Protein AF-V5IIH9-F1 (afdb_monomer)

Mean predicted aligned error: 8.21 Å

Solvent-accessible surface area (backbone atoms only — not comparable to full-atom values): 12273 Å² total; per-residue (Å²): 113,78,46,19,29,36,55,53,42,72,70,37,86,76,47,46,34,35,32,46,28,23,33,50,37,84,33,94,83,56,74,54,49,60,30,28,41,29,41,40,54,44,78,44,71,38,86,87,79,72,39,82,43,77,48,37,31,43,32,27,28,34,65,87,73,74,42,65,39,59,36,45,45,46,81,47,78,38,60,55,90,95,56,97,42,41,20,20,44,33,36,31,37,54,54,94,88,39,71,52,74,80,46,71,33,41,29,78,32,33,85,39,51,30,35,25,33,39,38,64,94,40,21,69,42,1,38,58,54,38,72,74,49,82,83,78,79,78,80,74,96,70,92,79,78,92,67,77,82,72,77,53,33,33,32,38,16,31,38,37,35,34,31,61,95,35,68,90,46,86,46,69,39,72,62,52,54,52,53,36,38,67,53,19,24,86,57,70,48,74,24,58,41,70,76,62,33,54,58,40,69,69,51,85,79,77,97,55,98,65,86,73,75,76,80,89,71,135

Nearest PDB structures (foldseek):
  3g7x-assembly1_A  TM=7.590E-01  e=5.604E-07  Rhipicephalus appendiculatus
  1qfv-assembly2_B  TM=7.513E-01  e=3.151E-06  Rhipicephalus appendiculatus
  4ymy-assembly1_A-2  TM=3.534E-01  e=2.017E+00  Arabidopsis thaliana
  3wjd-assembly1_A-2  TM=3.537E-01  e=2.979E+00  Arabidopsis thaliana
  3wjg-assembly1_A-2  TM=3.514E-01  e=3.149E+00  Arabidopsis thaliana

Secondary structure (DSSP, 8-state):
-GGG-HHHHHTSSSSEEEEEEESS--STTSS--EEEEEEEEEEEE-TTT--EEEEEEEEEEETTTTEEEEEEEEEEEE--TT-SS--EEEEEEEETTEEPPPEEEEEEEE-SSEEEEE-GGGHHHHHHHHTTS-------SS--S-------GGGS-EEEEEEGGGSSSS-S-HHHHHHHHHHH-S--EE---HHHHHHHHTS-----SS--------

Organism: Ixodes ricinus (NCBI:txid34613)

Structure (mmCIF, N/CA/C/O backbone):
data_AF-V5IIH9-F1
#
_entry.id   AF-V5IIH9-F1
#
loop_
_atom_site.group_PDB
_atom_site.id
_atom_site.type_symbol
_atom_site.label_atom_id
_atom_site.label_alt_id
_atom_site.label_comp_id
_atom_site.label_asym_id
_atom_site.label_entity_id
_atom_site.label_seq_id
_atom_site.pdbx_PDB_ins_code
_atom_site.Cartn_x
_atom_site.Cartn_y
_atom_site.Cartn_z
_atom_site.occupancy
_atom_site.B_iso_or_equiv
_atom_site.auth_seq_id
_atom_site.auth_comp_id
_atom_site.auth_asym_id
_atom_site.auth_atom_id
_atom_site.pdbx_PDB_model_num
ATOM 1 N N . GLU A 1 1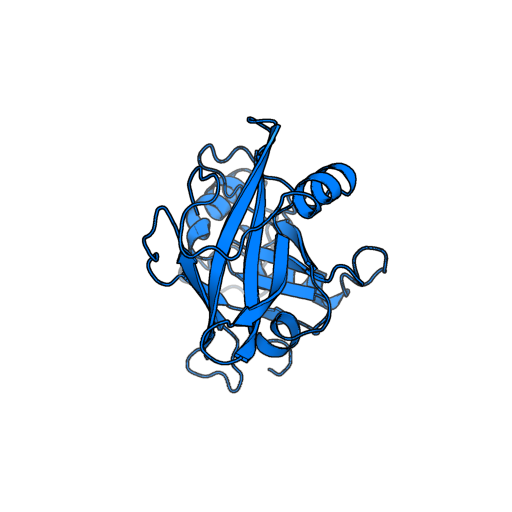 ? -17.812 0.864 -12.495 1.00 58.84 1 GLU A N 1
ATOM 2 C CA . GLU A 1 1 ? -17.196 1.830 -11.554 1.00 58.84 1 GLU A CA 1
ATOM 3 C C . GLU A 1 1 ? -17.141 1.345 -10.103 1.00 58.84 1 GLU A C 1
ATOM 5 O O . GLU A 1 1 ? -16.191 1.690 -9.418 1.00 58.84 1 GLU A O 1
ATOM 10 N N . SER A 1 2 ? -18.056 0.480 -9.635 1.00 75.06 2 SER A N 1
ATOM 11 C CA . SER A 1 2 ? -17.967 -0.155 -8.297 1.00 75.06 2 SER A CA 1
ATOM 12 C C . SER A 1 2 ? -16.613 -0.808 -8.000 1.00 75.06 2 SER A C 1
ATOM 14 O O . SER A 1 2 ? -16.165 -0.825 -6.859 1.00 75.06 2 SER A O 1
ATOM 16 N N . ASN A 1 3 ? -15.946 -1.317 -9.037 1.00 89.50 3 ASN A N 1
ATOM 17 C CA . ASN A 1 3 ? -14.654 -1.992 -8.932 1.00 89.50 3 ASN A CA 1
ATOM 18 C C . ASN A 1 3 ? -13.481 -1.017 -8.747 1.00 89.50 3 ASN A C 1
ATOM 20 O O . ASN A 1 3 ? -12.340 -1.413 -8.911 1.00 89.50 3 ASN A O 1
ATOM 24 N N . GLN A 1 4 ? -13.738 0.258 -8.456 1.00 90.81 4 GLN A N 1
ATOM 25 C CA . GLN A 1 4 ? -12.725 1.254 -8.095 1.00 90.81 4 GLN A CA 1
ATOM 26 C C . GLN A 1 4 ? -13.021 1.909 -6.745 1.00 90.81 4 GLN A C 1
ATOM 28 O O . GLN A 1 4 ? -12.324 2.837 -6.356 1.00 90.81 4 GLN A O 1
ATOM 33 N N . ASP A 1 5 ? -14.047 1.457 -6.020 1.00 94.00 5 ASP A N 1
ATOM 34 C CA . ASP A 1 5 ? -14.346 1.988 -4.695 1.00 94.00 5 ASP A CA 1
ATOM 35 C C . ASP A 1 5 ? -13.235 1.601 -3.706 1.00 94.00 5 ASP A C 1
ATOM 37 O O . ASP A 1 5 ? -13.184 0.476 -3.202 1.00 94.00 5 ASP A O 1
ATOM 41 N N . ALA A 1 6 ? -12.341 2.549 -3.412 1.00 93.75 6 ALA A N 1
ATOM 42 C CA . ALA A 1 6 ? -11.201 2.338 -2.527 1.00 93.75 6 ALA A CA 1
ATOM 43 C C . ALA A 1 6 ? -11.652 1.958 -1.109 1.00 93.75 6 ALA A C 1
ATOM 45 O O . ALA A 1 6 ? -10.956 1.218 -0.404 1.00 93.75 6 ALA A O 1
ATOM 46 N N . TRP A 1 7 ? -12.842 2.407 -0.691 1.00 93.19 7 TRP A N 1
ATOM 47 C CA . TRP A 1 7 ? -13.393 2.065 0.615 1.00 93.19 7 TRP A CA 1
ATOM 48 C C . TRP A 1 7 ? -13.672 0.567 0.739 1.00 93.19 7 TRP A C 1
ATOM 50 O O . TRP A 1 7 ? -13.438 -0.000 1.806 1.00 93.19 7 TRP A O 1
ATOM 60 N N . LYS A 1 8 ? -14.076 -0.097 -0.352 1.00 93.69 8 LYS A N 1
ATOM 61 C CA . LYS A 1 8 ? -14.356 -1.540 -0.378 1.00 93.69 8 LYS A CA 1
ATOM 62 C C . LYS A 1 8 ? -13.157 -2.368 0.089 1.00 93.69 8 LYS A C 1
ATOM 64 O O . LYS A 1 8 ? -13.321 -3.297 0.874 1.00 93.69 8 LYS A O 1
ATOM 69 N N . PHE A 1 9 ? -11.951 -2.006 -0.348 1.00 94.62 9 PHE A N 1
ATOM 70 C CA . PHE A 1 9 ? -10.713 -2.655 0.084 1.00 94.62 9 PHE A CA 1
ATOM 71 C C . PHE A 1 9 ? -10.258 -2.157 1.454 1.00 94.62 9 PHE A C 1
ATOM 73 O O . PHE A 1 9 ? -9.949 -2.938 2.357 1.00 94.62 9 PHE A O 1
ATOM 80 N N . MET A 1 10 ? -10.223 -0.837 1.634 1.00 94.69 10 MET A N 1
ATOM 81 C CA . MET A 1 10 ? -9.609 -0.226 2.808 1.00 94.69 10 MET A CA 1
ATOM 82 C C . MET A 1 10 ? -10.407 -0.482 4.082 1.00 94.69 10 MET A C 1
ATOM 84 O O . MET A 1 10 ? -9.802 -0.720 5.126 1.00 94.69 10 MET A O 1
ATOM 88 N N . ALA A 1 11 ? -11.737 -0.537 4.014 1.00 92.50 11 ALA A N 1
ATOM 89 C CA . ALA A 1 11 ? -12.599 -0.861 5.148 1.00 92.50 11 ALA A CA 1
ATOM 90 C C . ALA A 1 11 ? -12.782 -2.369 5.374 1.00 92.50 11 ALA A C 1
ATOM 92 O O . ALA A 1 11 ? -13.306 -2.750 6.418 1.00 92.50 11 ALA A O 1
ATOM 93 N N . ALA A 1 12 ? -12.302 -3.225 4.462 1.00 92.12 12 ALA A N 1
ATOM 94 C CA . ALA A 1 12 ? -12.450 -4.671 4.586 1.00 92.12 12 ALA A CA 1
ATOM 95 C C . ALA A 1 12 ? -11.894 -5.198 5.931 1.00 92.12 12 ALA A C 1
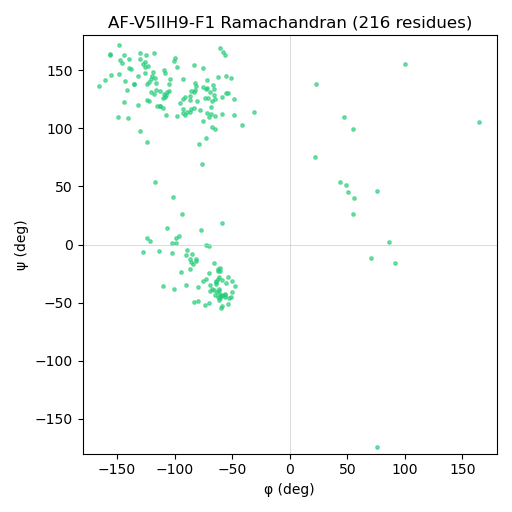ATOM 97 O O . ALA A 1 12 ? -10.870 -4.664 6.406 1.00 92.12 12 ALA A O 1
ATOM 98 N N . PRO A 1 13 ? -12.535 -6.233 6.523 1.00 90.31 13 PRO A N 1
ATOM 99 C CA . PRO A 1 13 ? -12.091 -6.866 7.765 1.00 90.31 13 PRO A CA 1
ATOM 100 C C . PRO A 1 13 ? -10.656 -7.385 7.683 1.00 90.31 13 PRO A C 1
ATOM 102 O O . PRO A 1 13 ? -10.129 -7.585 6.587 1.00 90.31 13 PRO A O 1
ATOM 105 N N . GLY A 1 14 ? -10.055 -7.655 8.838 1.00 89.69 14 GLY A N 1
ATOM 106 C CA . GLY A 1 14 ? -8.677 -8.129 8.928 1.00 89.69 14 GLY A CA 1
ATOM 107 C C . GLY A 1 14 ? -7.690 -7.022 9.280 1.00 89.69 14 GLY A C 1
ATOM 108 O O . GLY A 1 14 ? -7.938 -5.831 9.050 1.00 89.69 14 GLY A O 1
ATOM 109 N N . HIS A 1 15 ? -6.569 -7.436 9.862 1.00 91.25 15 HIS A N 1
ATOM 110 C CA . HIS A 1 15 ? -5.554 -6.527 10.390 1.00 91.25 15 HIS A CA 1
ATOM 111 C C . HIS A 1 15 ? -4.497 -6.165 9.358 1.00 91.25 15 HIS A C 1
ATOM 113 O O . HIS A 1 15 ? -4.055 -5.019 9.344 1.00 91.25 15 HIS A O 1
ATOM 119 N N . PHE A 1 16 ? -4.144 -7.099 8.474 1.00 95.00 16 PHE A N 1
ATOM 120 C CA . PHE A 1 16 ? -3.028 -6.929 7.555 1.00 95.00 16 PHE A CA 1
ATOM 121 C C . PHE A 1 16 ? -3.457 -6.922 6.088 1.00 95.00 16 PHE A C 1
ATOM 123 O O . PHE A 1 16 ? -4.372 -7.636 5.659 1.00 95.00 16 PHE A O 1
ATOM 130 N N . LYS A 1 17 ? -2.776 -6.085 5.307 1.00 96.31 17 LYS A N 1
ATOM 131 C CA . LYS A 1 17 ? -2.813 -6.075 3.842 1.00 96.31 17 LYS A CA 1
ATOM 132 C C . LYS A 1 17 ? -1.386 -5.952 3.336 1.00 96.31 17 LYS A C 1
ATOM 134 O O . LYS A 1 17 ? -0.638 -5.147 3.874 1.00 96.31 17 LYS A O 1
ATOM 139 N N . TYR A 1 18 ? -1.021 -6.696 2.307 1.00 97.12 18 TYR A N 1
ATOM 140 C CA . TYR A 1 18 ? 0.353 -6.802 1.826 1.00 97.12 18 TYR A CA 1
ATOM 141 C C . TYR A 1 18 ? 0.445 -6.328 0.390 1.00 97.12 18 TYR A C 1
ATOM 143 O O . TYR A 1 18 ? -0.455 -6.592 -0.410 1.00 97.12 18 TYR A O 1
ATOM 151 N N . VAL A 1 19 ? 1.565 -5.699 0.055 1.00 97.12 19 VAL A N 1
ATOM 152 C CA . VAL A 1 19 ? 1.993 -5.554 -1.332 1.00 97.12 19 VAL A CA 1
ATOM 153 C C . VAL A 1 19 ? 2.598 -6.882 -1.767 1.00 97.12 19 VAL A C 1
ATOM 155 O O . VAL A 1 19 ? 3.627 -7.307 -1.239 1.00 97.12 19 VAL A O 1
ATOM 158 N N . LEU A 1 20 ? 1.977 -7.540 -2.741 1.00 95.31 20 LEU A N 1
ATOM 159 C CA . LEU A 1 20 ? 2.533 -8.751 -3.339 1.00 95.31 20 LEU A CA 1
ATOM 160 C C . LEU A 1 20 ? 3.711 -8.412 -4.239 1.00 95.31 20 LEU A C 1
ATOM 162 O O . LEU A 1 20 ? 4.797 -8.974 -4.092 1.00 95.31 20 LEU A O 1
ATOM 166 N N . TYR A 1 21 ? 3.491 -7.476 -5.157 1.00 95.31 21 TYR A N 1
ATOM 167 C CA . TYR A 1 21 ? 4.490 -7.021 -6.107 1.00 95.31 21 TYR A CA 1
ATOM 168 C C . TYR A 1 21 ? 4.188 -5.611 -6.613 1.00 95.31 21 TYR A C 1
ATOM 170 O O . TYR A 1 21 ? 3.076 -5.092 -6.476 1.00 95.31 21 TYR A O 1
ATOM 178 N N . ARG A 1 22 ? 5.205 -5.001 -7.217 1.00 96.50 22 ARG A N 1
ATOM 179 C CA . ARG A 1 22 ? 5.154 -3.678 -7.850 1.00 96.50 22 ARG A CA 1
ATOM 180 C C . ARG A 1 22 ? 6.117 -3.618 -9.039 1.00 96.50 22 ARG A C 1
ATOM 182 O O . ARG A 1 22 ? 6.924 -4.525 -9.200 1.00 96.50 22 ARG A O 1
ATOM 189 N N . ASN A 1 23 ? 6.087 -2.556 -9.837 1.00 95.56 23 ASN A N 1
ATOM 190 C CA . ASN A 1 23 ? 6.937 -2.418 -11.033 1.00 95.56 23 ASN A CA 1
ATOM 191 C C . ASN A 1 23 ? 8.087 -1.406 -10.860 1.00 95.56 23 ASN A C 1
ATOM 193 O O . ASN A 1 23 ? 8.729 -1.001 -11.827 1.00 95.56 23 ASN A O 1
ATOM 197 N N . PHE A 1 24 ? 8.369 -0.993 -9.623 1.00 95.12 24 PHE A N 1
ATOM 198 C CA . PHE A 1 24 ? 9.443 -0.062 -9.285 1.00 95.12 24 PHE A CA 1
ATOM 199 C C . PHE A 1 24 ? 10.180 -0.476 -8.002 1.00 95.12 24 PHE A C 1
ATOM 201 O O . PHE A 1 24 ? 9.667 -1.227 -7.171 1.00 95.12 24 PHE A O 1
ATOM 208 N N . HIS A 1 25 ? 11.396 0.022 -7.812 1.00 94.38 25 HIS A N 1
ATOM 209 C CA . HIS A 1 25 ? 12.059 0.012 -6.515 1.00 94.38 25 HIS A CA 1
ATOM 210 C C . HIS A 1 25 ? 11.746 1.336 -5.818 1.00 94.38 25 HIS A C 1
ATOM 212 O O . HIS A 1 25 ? 12.037 2.403 -6.342 1.00 94.38 25 HIS A O 1
ATOM 218 N N . GLY A 1 26 ? 11.049 1.248 -4.689 1.00 86.50 26 GLY A N 1
ATOM 219 C CA . GLY A 1 26 ? 10.603 2.378 -3.872 1.00 86.50 26 GLY A CA 1
ATOM 220 C C . GLY A 1 26 ? 11.498 2.574 -2.657 1.00 86.50 26 GLY A C 1
ATOM 221 O O . GLY A 1 26 ? 10.993 2.726 -1.552 1.00 86.50 26 GLY A O 1
ATOM 222 N N . ASP A 1 27 ? 12.803 2.420 -2.855 1.00 87.50 27 ASP A N 1
ATOM 223 C CA . ASP A 1 27 ? 13.852 2.635 -1.862 1.00 87.50 27 ASP A CA 1
ATOM 224 C C . ASP A 1 27 ? 14.846 3.678 -2.393 1.00 87.50 27 ASP A C 1
ATOM 226 O O . ASP A 1 27 ? 14.982 3.806 -3.614 1.00 87.50 27 ASP A O 1
ATOM 230 N N . PRO A 1 28 ? 15.554 4.418 -1.517 1.00 82.88 28 PRO A N 1
ATOM 231 C CA . PRO A 1 28 ? 16.414 5.526 -1.940 1.00 82.88 28 PRO A CA 1
ATOM 232 C C . PRO A 1 28 ? 17.536 5.139 -2.913 1.00 82.88 28 PRO A C 1
ATOM 234 O O . PRO A 1 28 ? 17.932 5.963 -3.738 1.00 82.88 28 PRO A O 1
ATOM 237 N N . SER A 1 29 ? 18.054 3.904 -2.842 1.00 84.75 29 SER A N 1
ATOM 238 C CA . SER A 1 29 ? 19.070 3.418 -3.787 1.00 84.75 29 SER A CA 1
ATOM 239 C C . SER A 1 29 ? 18.473 2.928 -5.109 1.00 84.75 29 SER A C 1
ATOM 241 O O . SER A 1 29 ? 19.199 2.793 -6.095 1.00 84.75 29 SER A O 1
ATOM 243 N N . ASN A 1 30 ? 17.150 2.744 -5.180 1.00 86.06 30 ASN A N 1
ATOM 244 C CA . ASN A 1 30 ? 16.437 2.174 -6.320 1.00 86.06 30 ASN A CA 1
ATOM 245 C C . ASN A 1 30 ? 16.981 0.780 -6.697 1.00 86.06 30 ASN A C 1
ATOM 247 O O . ASN A 1 30 ? 17.116 0.454 -7.879 1.00 86.06 30 ASN A O 1
ATOM 251 N N . GLU A 1 31 ? 17.303 -0.026 -5.685 1.00 89.38 31 GLU A N 1
ATOM 252 C CA . GLU A 1 31 ? 17.891 -1.370 -5.809 1.00 89.38 31 GLU A CA 1
ATOM 253 C C . GLU A 1 31 ? 16.940 -2.473 -5.334 1.00 89.38 31 GLU A C 1
ATOM 255 O O . GLU A 1 31 ? 17.229 -3.663 -5.460 1.00 89.38 31 GLU A O 1
ATOM 260 N N . GLY A 1 32 ? 15.786 -2.102 -4.784 1.00 90.94 32 GLY A N 1
ATOM 261 C CA . GLY A 1 32 ? 14.819 -3.059 -4.287 1.00 90.94 32 GLY A CA 1
ATOM 262 C C . GLY A 1 32 ? 15.273 -3.648 -2.965 1.00 90.94 32 GLY A C 1
ATOM 263 O O . GLY A 1 32 ? 15.189 -4.862 -2.802 1.00 90.94 32 GLY A O 1
ATOM 264 N N . VAL A 1 33 ? 15.740 -2.829 -2.024 1.00 94.12 33 VAL A N 1
ATOM 265 C CA . VAL A 1 33 ? 16.126 -3.296 -0.678 1.00 94.12 33 VAL A CA 1
ATOM 266 C C . VAL A 1 33 ? 14.938 -3.397 0.281 1.00 94.12 33 VAL A C 1
ATOM 268 O O . VAL A 1 33 ? 15.003 -4.105 1.286 1.00 94.12 33 VAL A O 1
ATOM 271 N N . TYR A 1 34 ? 13.813 -2.757 -0.041 1.00 94.88 34 TYR A N 1
ATOM 272 C CA . TYR A 1 34 ? 12.597 -2.887 0.759 1.00 94.88 34 TYR A CA 1
ATOM 273 C C . TYR A 1 34 ? 11.810 -4.147 0.397 1.00 94.88 34 TYR A C 1
ATOM 275 O O . TYR A 1 34 ? 11.578 -4.467 -0.777 1.00 94.88 34 TYR A O 1
ATOM 283 N N . ARG A 1 35 ? 11.395 -4.873 1.433 1.00 95.44 35 ARG A N 1
ATOM 284 C CA . ARG A 1 35 ? 10.599 -6.100 1.367 1.00 95.44 35 ARG A CA 1
ATOM 285 C C . ARG A 1 35 ? 9.407 -5.998 2.302 1.00 95.44 35 ARG A C 1
ATOM 287 O O . ARG A 1 35 ? 9.388 -5.193 3.226 1.00 95.44 35 ARG A O 1
ATOM 294 N N . CYS A 1 36 ? 8.414 -6.831 2.034 1.00 96.06 36 CYS A N 1
ATOM 295 C CA . CYS A 1 36 ? 7.185 -6.940 2.795 1.00 96.06 36 CYS A CA 1
ATOM 296 C C . CYS A 1 36 ? 6.554 -5.595 3.190 1.00 96.06 36 CYS A C 1
ATOM 298 O O . CYS A 1 36 ? 6.279 -5.328 4.360 1.00 96.06 36 CYS A O 1
ATOM 300 N N . THR A 1 37 ? 6.329 -4.728 2.202 1.00 96.25 37 THR A N 1
ATOM 301 C CA . THR A 1 37 ? 5.504 -3.544 2.430 1.00 96.25 37 THR A CA 1
ATOM 302 C C . THR A 1 37 ? 4.081 -3.993 2.749 1.00 96.25 37 THR A C 1
ATOM 304 O O . THR A 1 37 ? 3.472 -4.749 1.990 1.00 96.25 37 THR A O 1
ATOM 307 N N . MET A 1 38 ? 3.556 -3.545 3.883 1.00 96.50 38 MET A N 1
ATOM 308 C CA . MET A 1 38 ? 2.230 -3.914 4.363 1.00 96.50 38 MET A CA 1
ATOM 309 C C . MET A 1 3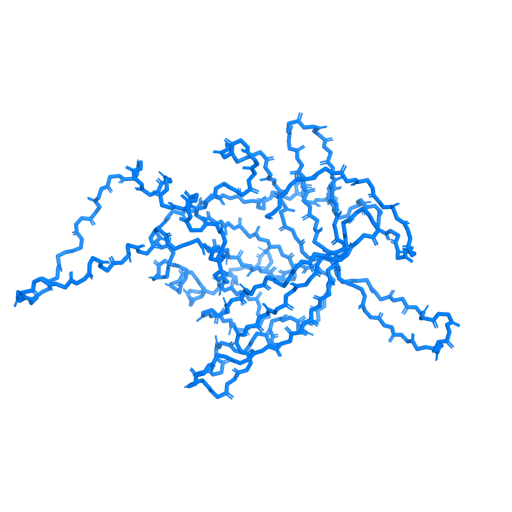8 ? 1.539 -2.752 5.065 1.00 96.50 38 MET A C 1
ATOM 311 O O . MET A 1 38 ? 2.171 -1.799 5.516 1.00 96.50 38 MET A O 1
ATOM 315 N N . LEU A 1 39 ? 0.229 -2.882 5.209 1.00 95.94 39 LEU A N 1
ATOM 316 C CA . LEU A 1 39 ? -0.610 -2.079 6.074 1.00 95.94 39 LEU A CA 1
ATOM 317 C C . LEU A 1 39 ? -1.054 -2.926 7.267 1.00 95.94 39 LEU A C 1
ATOM 319 O O . LEU A 1 39 ? -1.655 -3.978 7.063 1.00 95.94 39 LEU A O 1
ATOM 323 N N . GLN A 1 40 ? -0.865 -2.418 8.481 1.00 95.75 40 GLN A N 1
ATOM 324 C CA . GLN A 1 40 ? -1.450 -2.941 9.713 1.00 95.75 40 GLN A CA 1
ATOM 325 C C . GLN A 1 40 ? -2.524 -1.983 10.247 1.00 95.75 40 GLN A C 1
ATOM 327 O O . GLN A 1 40 ? -2.276 -0.788 10.427 1.00 95.75 40 GLN A O 1
ATOM 332 N N . LYS A 1 41 ? -3.714 -2.512 10.544 1.00 94.00 41 LYS A N 1
ATOM 333 C CA . LYS A 1 41 ? -4.772 -1.829 11.301 1.00 94.00 41 LYS A CA 1
ATOM 334 C C . LYS A 1 41 ? -4.689 -2.206 12.775 1.00 94.00 41 LYS A C 1
ATOM 336 O O . LYS A 1 41 ? -4.843 -3.378 13.129 1.00 94.00 41 LYS A O 1
ATOM 341 N N . VAL A 1 42 ? -4.532 -1.202 13.627 1.00 91.75 42 VAL A N 1
ATOM 342 C CA . VAL A 1 42 ? -4.487 -1.350 15.083 1.00 91.75 42 VAL A CA 1
ATOM 343 C C . VAL A 1 42 ? -5.721 -0.693 15.682 1.00 91.75 42 VAL A C 1
ATOM 345 O O . VAL A 1 42 ? -5.934 0.506 15.514 1.00 91.75 42 VAL A O 1
ATOM 348 N N . LEU A 1 43 ? -6.538 -1.487 16.369 1.00 90.50 43 LEU A N 1
ATOM 349 C CA . LEU A 1 43 ? -7.655 -0.986 17.162 1.00 90.50 43 LEU A CA 1
ATOM 350 C C . LEU A 1 43 ? -7.130 -0.544 18.525 1.00 90.50 43 LEU A C 1
ATOM 352 O O . LEU A 1 43 ? -6.415 -1.299 19.180 1.00 90.50 43 LEU A O 1
ATOM 356 N N . TYR A 1 44 ? -7.498 0.654 18.961 1.00 88.81 44 TYR A N 1
ATOM 357 C CA . TYR A 1 44 ? -7.147 1.158 20.285 1.00 88.81 44 TYR A CA 1
ATOM 358 C C . TYR A 1 44 ? -8.323 1.911 20.900 1.00 88.81 44 TYR A C 1
ATOM 360 O O . TYR A 1 44 ? -9.150 2.480 20.190 1.00 88.81 44 TYR A O 1
ATOM 368 N N . GLU A 1 45 ? -8.399 1.918 22.227 1.00 91.12 45 GLU A N 1
ATOM 369 C CA . GLU A 1 45 ? -9.328 2.788 22.940 1.00 91.12 45 GLU A CA 1
ATOM 370 C C . GLU A 1 45 ? -8.694 4.173 23.079 1.00 91.12 45 GLU A C 1
ATOM 372 O O . GLU A 1 45 ? -7.646 4.346 23.711 1.00 91.12 45 GLU A O 1
ATOM 377 N N . ASN A 1 46 ? -9.325 5.181 22.486 1.00 87.25 46 ASN A N 1
ATOM 378 C CA . ASN A 1 46 ? -8.915 6.557 22.680 1.00 87.25 46 ASN A CA 1
ATOM 379 C C . ASN A 1 46 ? -9.216 6.964 24.130 1.00 87.25 46 ASN A C 1
ATOM 381 O O . ASN A 1 46 ? -10.364 6.968 24.576 1.00 87.25 46 ASN A O 1
ATOM 385 N N . LYS A 1 47 ? -8.164 7.313 24.878 1.00 87.06 47 LYS A N 1
ATOM 386 C CA . LYS A 1 47 ? -8.263 7.605 26.314 1.00 87.06 47 LYS A CA 1
ATOM 387 C C . LYS A 1 47 ? -9.153 8.806 26.628 1.00 87.06 47 LYS A C 1
ATOM 389 O O . LYS A 1 47 ? -9.739 8.817 27.713 1.00 87.06 47 LYS A O 1
ATOM 394 N N . GLU A 1 48 ? -9.237 9.773 25.717 1.00 88.50 48 GLU A N 1
ATOM 395 C CA . GLU A 1 48 ? -10.010 11.007 25.865 1.00 88.50 48 GLU A CA 1
ATOM 396 C C . GLU A 1 48 ? -11.475 10.785 25.494 1.00 88.50 48 GLU A C 1
ATOM 398 O O . GLU A 1 48 ? -12.371 11.128 26.261 1.00 88.50 48 GLU A O 1
ATOM 403 N N . THR A 1 49 ? -11.728 10.171 24.336 1.00 91.00 49 THR A N 1
ATOM 404 C CA . THR A 1 49 ? -13.093 9.988 23.824 1.00 91.00 49 THR A CA 1
ATOM 405 C C . THR A 1 49 ? -13.777 8.737 24.374 1.00 91.00 49 THR A C 1
ATOM 407 O O . THR A 1 49 ? -14.997 8.623 24.247 1.00 91.00 49 THR A O 1
ATOM 410 N N . LYS A 1 50 ? -13.016 7.807 24.976 1.00 89.88 50 LYS A N 1
ATOM 411 C CA . LYS A 1 50 ? -13.458 6.464 25.409 1.00 89.88 50 LYS A CA 1
ATOM 412 C C . LYS A 1 50 ? -14.083 5.642 24.281 1.00 89.88 50 LYS A C 1
ATOM 414 O O . LYS A 1 50 ? -14.933 4.785 24.510 1.00 89.88 50 LYS A O 1
ATOM 419 N N . LYS A 1 51 ? -13.698 5.934 23.036 1.00 91.19 51 LYS A N 1
ATOM 420 C CA . LYS A 1 51 ? -14.174 5.234 21.840 1.00 91.19 51 LYS A CA 1
ATOM 421 C C . LYS A 1 51 ? -13.068 4.369 21.266 1.00 91.19 51 LYS A C 1
ATOM 423 O O . LYS A 1 51 ? -11.894 4.727 21.315 1.00 91.19 51 LYS A O 1
ATOM 428 N N . MET A 1 52 ? -13.470 3.250 20.677 1.00 90.88 52 MET A N 1
ATOM 429 C CA . MET A 1 52 ? -12.576 2.446 19.855 1.00 90.88 52 MET A CA 1
ATOM 430 C C . MET A 1 52 ? -12.291 3.181 18.547 1.00 90.88 52 MET A C 1
ATOM 432 O O . MET A 1 52 ? -13.212 3.561 17.822 1.00 90.88 52 MET A O 1
ATOM 436 N N . GLU A 1 53 ? -11.014 3.359 18.244 1.00 90.88 53 GLU A N 1
ATOM 437 C CA . GLU A 1 53 ? -10.507 4.001 17.037 1.00 90.88 53 GLU A CA 1
ATOM 438 C C . GLU A 1 53 ? -9.534 3.064 16.310 1.00 90.88 53 GLU A C 1
ATOM 440 O O . GLU A 1 53 ? -9.059 2.070 16.863 1.00 90.88 53 GLU A O 1
ATOM 445 N N . VAL A 1 54 ? -9.262 3.363 15.037 1.00 90.31 54 VAL A N 1
ATOM 446 C CA . VAL A 1 54 ? -8.344 2.586 14.193 1.00 90.31 54 VAL A CA 1
ATOM 447 C C . VAL A 1 54 ? -7.151 3.456 13.825 1.00 90.31 54 VAL A C 1
ATOM 449 O O . VAL A 1 54 ? -7.302 4.460 13.128 1.00 90.31 54 VAL A O 1
ATOM 452 N N . ALA A 1 55 ? -5.957 3.033 14.229 1.00 91.25 55 ALA A N 1
ATOM 453 C CA . ALA A 1 55 ? -4.700 3.540 13.701 1.00 91.25 55 ALA A CA 1
ATOM 454 C C . ALA A 1 55 ? -4.233 2.658 12.536 1.00 91.25 55 ALA A C 1
ATOM 456 O O . ALA A 1 55 ? -4.381 1.435 12.560 1.00 91.25 55 ALA A O 1
ATOM 457 N N . ASN A 1 56 ? -3.659 3.285 11.513 1.00 93.81 56 ASN A N 1
ATOM 458 C CA . ASN A 1 56 ? -3.110 2.599 10.353 1.00 93.81 56 ASN A CA 1
ATOM 459 C C . ASN A 1 56 ? -1.591 2.771 10.338 1.00 93.81 56 ASN A C 1
ATOM 461 O O . ASN A 1 56 ? -1.103 3.893 10.464 1.00 93.81 56 ASN A O 1
ATOM 465 N N . PHE A 1 57 ? -0.859 1.680 10.143 1.00 93.88 57 PHE A N 1
ATOM 466 C CA . PHE A 1 57 ? 0.598 1.681 10.058 1.00 93.88 57 PHE A CA 1
ATOM 467 C C . PHE A 1 57 ? 1.045 1.049 8.751 1.00 93.88 57 PHE A C 1
ATOM 469 O O . PHE A 1 57 ? 0.690 -0.092 8.469 1.00 93.88 57 PHE A O 1
ATOM 476 N N . THR A 1 58 ? 1.841 1.771 7.971 1.00 93.62 58 THR A N 1
ATOM 477 C CA . THR A 1 58 ? 2.572 1.168 6.855 1.00 93.62 58 THR A CA 1
ATOM 478 C C . THR A 1 58 ? 3.880 0.628 7.405 1.00 93.62 58 THR A C 1
ATOM 480 O O . THR A 1 58 ? 4.593 1.365 8.084 1.00 93.62 58 THR A O 1
ATOM 483 N N . LYS A 1 59 ? 4.191 -0.640 7.145 1.00 94.62 59 LYS A N 1
ATOM 484 C CA . LYS A 1 59 ? 5.394 -1.321 7.639 1.00 94.62 59 LYS A CA 1
ATOM 485 C C . LYS A 1 59 ? 6.168 -1.923 6.479 1.00 94.62 59 LYS A C 1
ATOM 487 O O . LYS A 1 59 ? 5.572 -2.234 5.450 1.00 94.62 59 LYS A O 1
ATOM 492 N N . TRP A 1 60 ? 7.474 -2.069 6.641 1.00 95.44 60 TRP A N 1
ATOM 493 C CA . TRP A 1 60 ? 8.344 -2.727 5.671 1.00 95.44 60 TRP A CA 1
ATOM 494 C C . TRP A 1 60 ? 9.604 -3.254 6.351 1.00 95.44 60 TRP A C 1
ATOM 496 O O . TRP A 1 60 ? 9.951 -2.844 7.457 1.00 95.44 60 TRP A O 1
ATOM 506 N N . PHE A 1 61 ? 10.297 -4.154 5.670 1.00 95.31 61 PHE A N 1
ATOM 507 C CA . PHE A 1 61 ? 11.615 -4.636 6.046 1.00 95.31 61 PHE A CA 1
ATOM 508 C C . PHE A 1 61 ? 12.670 -4.023 5.135 1.00 95.31 61 PHE A C 1
ATOM 510 O O . PHE A 1 61 ? 12.524 -4.060 3.912 1.00 95.31 61 PHE A O 1
ATOM 517 N N . ASP A 1 62 ? 13.746 -3.504 5.710 1.00 94.06 62 ASP A N 1
ATOM 518 C CA . ASP A 1 62 ? 14.944 -3.120 4.972 1.00 94.06 62 ASP A CA 1
ATOM 519 C C . ASP A 1 62 ? 15.975 -4.247 5.072 1.00 94.06 62 ASP A C 1
ATOM 521 O O . ASP A 1 62 ? 16.534 -4.499 6.143 1.00 94.06 62 ASP A O 1
ATOM 525 N N . VAL A 1 63 ? 16.236 -4.929 3.953 1.00 93.62 63 VAL A N 1
ATOM 526 C CA . VAL A 1 63 ? 17.199 -6.042 3.922 1.00 93.62 63 VAL A CA 1
ATOM 527 C C . VAL A 1 63 ? 18.641 -5.577 4.095 1.00 93.62 63 VAL A C 1
ATOM 529 O O . VAL A 1 63 ? 19.465 -6.355 4.565 1.00 93.62 63 VAL A O 1
ATOM 532 N N . SER A 1 64 ? 18.956 -4.324 3.753 1.00 93.06 64 SER A N 1
ATOM 533 C CA . SER A 1 64 ? 20.307 -3.775 3.909 1.00 93.06 64 SER A CA 1
ATOM 534 C C . SER A 1 64 ? 20.652 -3.518 5.377 1.00 93.06 64 SER A C 1
ATOM 536 O O . SER A 1 64 ? 21.809 -3.628 5.777 1.00 93.06 64 SER A O 1
ATOM 538 N N . LEU A 1 65 ? 19.634 -3.222 6.190 1.00 92.62 65 LEU A N 1
ATOM 539 C CA . LEU A 1 65 ? 19.759 -2.979 7.627 1.00 92.62 65 LEU A CA 1
ATOM 540 C C . LEU A 1 65 ? 19.321 -4.174 8.477 1.00 92.62 65 LEU A C 1
ATOM 542 O O . LEU A 1 65 ? 19.489 -4.141 9.695 1.00 92.62 65 LEU A O 1
ATOM 546 N N . ASN A 1 66 ? 18.744 -5.203 7.849 1.00 92.56 66 ASN A N 1
ATOM 547 C CA . ASN A 1 66 ? 18.133 -6.350 8.512 1.00 92.56 66 ASN A CA 1
ATOM 548 C C . ASN A 1 66 ? 17.140 -5.918 9.612 1.00 92.56 66 ASN A C 1
ATOM 550 O O . ASN A 1 66 ? 17.193 -6.404 10.743 1.00 92.56 66 ASN A O 1
ATOM 554 N N . LYS A 1 67 ? 16.281 -4.934 9.304 1.00 92.50 67 LYS A N 1
ATOM 555 C CA . LYS A 1 67 ? 15.408 -4.284 10.291 1.00 92.50 67 LYS A CA 1
ATOM 556 C C . LYS A 1 67 ? 14.031 -3.943 9.721 1.00 92.50 67 LYS A C 1
ATOM 558 O O . LYS A 1 67 ? 13.915 -3.460 8.596 1.00 92.50 67 LYS A O 1
ATOM 563 N N . SER A 1 68 ? 13.003 -4.138 10.546 1.00 93.06 68 SER A N 1
ATOM 564 C CA . SER A 1 68 ? 11.631 -3.699 10.282 1.00 93.06 68 SER A CA 1
ATOM 565 C C . SER A 1 68 ? 11.436 -2.226 10.652 1.00 93.06 68 SER A C 1
ATOM 567 O O . SER A 1 68 ? 11.895 -1.761 11.698 1.00 93.06 68 SER A O 1
ATOM 569 N N . PHE A 1 69 ? 10.704 -1.508 9.811 1.00 91.19 69 PHE A N 1
ATOM 570 C CA . PHE A 1 69 ? 10.329 -0.110 9.986 1.00 91.19 69 PHE A CA 1
ATOM 571 C C . PHE 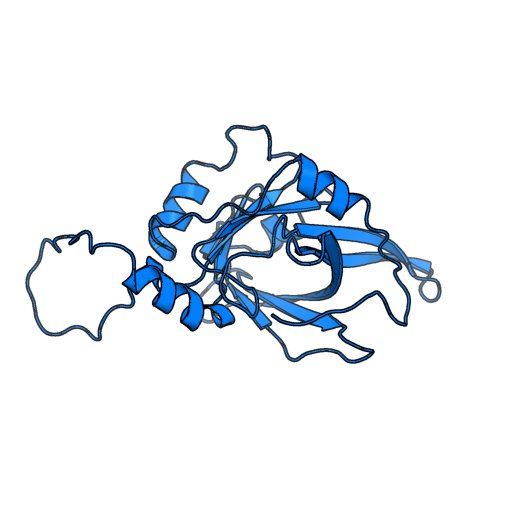A 1 69 ? 8.818 0.049 9.872 1.00 91.19 69 PHE A C 1
ATOM 573 O O . PHE A 1 69 ? 8.130 -0.777 9.267 1.00 91.19 69 PHE A O 1
ATOM 580 N N . TYR A 1 70 ? 8.300 1.127 10.453 1.00 92.00 70 TYR A N 1
ATOM 581 C CA . TYR A 1 70 ? 6.897 1.484 10.329 1.00 92.00 70 TYR A CA 1
ATOM 582 C C . TYR A 1 70 ? 6.686 2.993 10.341 1.00 92.00 70 TYR A C 1
ATOM 584 O O . TYR A 1 70 ? 7.500 3.767 10.847 1.00 92.00 70 TYR A O 1
ATOM 592 N N . ILE A 1 71 ? 5.542 3.405 9.804 1.00 90.81 71 ILE A N 1
ATOM 593 C CA . ILE A 1 71 ? 5.073 4.781 9.843 1.00 90.81 71 ILE A CA 1
ATOM 594 C C . ILE A 1 71 ? 3.561 4.819 10.054 1.00 90.81 71 ILE A C 1
ATOM 596 O O . ILE A 1 71 ? 2.804 4.101 9.394 1.00 90.81 71 ILE A O 1
ATOM 600 N N . GLN A 1 72 ? 3.107 5.660 10.984 1.00 92.81 72 GLN A N 1
ATOM 601 C CA . GLN A 1 72 ? 1.679 5.887 11.182 1.00 92.81 72 GLN A CA 1
ATOM 602 C C . GLN A 1 72 ? 1.127 6.725 10.025 1.00 92.81 72 GLN A C 1
ATOM 604 O O . GLN A 1 72 ? 1.698 7.755 9.657 1.00 92.81 72 GLN A O 1
ATOM 609 N N . SER A 1 73 ? -0.007 6.297 9.481 1.00 91.88 73 SER A N 1
ATOM 610 C CA . SER A 1 73 ? -0.645 6.905 8.321 1.00 91.88 73 SER A CA 1
ATOM 611 C C . SER A 1 73 ? -2.089 7.310 8.624 1.00 91.88 73 SER A C 1
ATOM 613 O O . SER A 1 73 ? -2.848 6.576 9.257 1.00 91.88 73 SER A O 1
ATOM 615 N N . TYR A 1 74 ? -2.480 8.485 8.142 1.00 92.19 74 TYR A N 1
ATOM 616 C CA . TYR A 1 74 ? -3.817 9.056 8.269 1.00 92.19 74 TYR A CA 1
ATOM 617 C C . TYR A 1 74 ? -4.485 9.061 6.908 1.00 92.19 74 TYR A C 1
ATOM 619 O O . TYR A 1 74 ? -3.926 9.600 5.955 1.00 92.19 74 TYR A O 1
ATOM 627 N N . TYR A 1 75 ? -5.678 8.483 6.824 1.00 92.62 75 TYR A N 1
ATOM 628 C CA . TYR A 1 75 ? -6.353 8.220 5.560 1.00 92.62 75 TYR A CA 1
ATOM 629 C C . TYR A 1 75 ? -7.650 9.002 5.431 1.00 92.62 75 TYR A C 1
ATOM 631 O O . TYR A 1 75 ? -8.452 9.061 6.362 1.00 92.62 75 TYR A O 1
ATOM 639 N N . LYS A 1 76 ? -7.895 9.523 4.232 1.00 93.56 76 LYS A N 1
ATOM 640 C CA . LYS A 1 76 ? -9.207 9.990 3.786 1.00 93.56 76 LYS A CA 1
ATOM 641 C C . LYS A 1 76 ? -9.497 9.418 2.403 1.00 93.56 76 LYS A C 1
ATOM 643 O O . LYS A 1 76 ? -8.592 9.275 1.586 1.00 93.56 76 LYS A O 1
ATOM 648 N N . MET A 1 77 ? -10.760 9.106 2.138 1.00 94.19 77 MET A N 1
ATOM 649 C CA . MET A 1 77 ? -11.187 8.701 0.800 1.00 94.19 77 MET A CA 1
ATOM 650 C C . MET A 1 77 ? -11.637 9.925 0.015 1.00 94.19 77 MET A C 1
ATOM 652 O O . MET A 1 77 ? -12.499 10.677 0.480 1.00 94.19 77 MET A O 1
ATOM 656 N N . ALA A 1 78 ? -11.069 10.100 -1.171 1.00 92.69 78 ALA A N 1
ATOM 657 C CA . ALA A 1 78 ? -11.396 11.152 -2.116 1.00 92.69 78 ALA A CA 1
ATOM 658 C C . ALA A 1 78 ? -11.929 10.554 -3.425 1.00 92.69 78 ALA A C 1
ATOM 660 O O . ALA A 1 78 ? -11.808 9.357 -3.690 1.00 92.69 78 ALA A O 1
ATOM 661 N N . GLN A 1 79 ? -12.553 11.409 -4.224 1.00 91.88 79 GLN A N 1
ATOM 662 C CA . GLN A 1 79 ? -13.176 11.072 -5.496 1.00 91.88 79 GLN A CA 1
ATOM 663 C C . GLN A 1 79 ? -12.460 11.852 -6.595 1.00 91.88 79 GLN A C 1
ATOM 665 O O . GLN A 1 79 ? -12.284 13.065 -6.469 1.00 91.88 79 GLN A O 1
ATOM 670 N N . LEU A 1 80 ? -12.034 11.169 -7.658 1.00 85.50 80 LEU A N 1
ATOM 671 C CA . LEU A 1 80 ? -11.542 11.849 -8.854 1.00 85.50 80 LEU A CA 1
ATOM 672 C C . LEU A 1 80 ? -12.707 12.492 -9.607 1.00 85.50 80 LEU A C 1
ATOM 674 O O . LEU A 1 80 ? -13.790 11.909 -9.717 1.00 85.50 80 LEU A O 1
ATOM 678 N N . ASN A 1 81 ? -12.468 13.684 -10.156 1.00 78.12 81 ASN A N 1
ATOM 679 C CA . ASN A 1 81 ? -13.451 14.383 -10.978 1.00 78.12 81 ASN A CA 1
ATOM 680 C C . ASN A 1 81 ? -13.936 13.480 -12.120 1.00 78.12 81 ASN A C 1
ATOM 682 O O . ASN A 1 81 ? -13.129 12.903 -12.845 1.00 78.12 81 ASN A O 1
ATOM 686 N N . GLY A 1 82 ? -15.257 13.383 -12.274 1.00 77.69 82 GLY A N 1
ATOM 687 C CA . GLY A 1 82 ? -15.891 12.572 -13.316 1.00 77.69 82 GLY A CA 1
ATOM 688 C C . GLY A 1 82 ? -16.116 11.101 -12.959 1.00 77.69 82 GLY A C 1
ATOM 689 O O . GLY A 1 82 ? -16.638 10.372 -13.791 1.00 77.69 82 GLY A O 1
ATOM 690 N N . THR A 1 83 ? -15.772 10.660 -11.746 1.00 81.69 83 THR A N 1
ATOM 691 C CA . THR A 1 83 ? -16.134 9.318 -11.244 1.00 81.69 83 THR A CA 1
ATOM 692 C C . THR A 1 83 ? -17.332 9.403 -10.306 1.00 81.69 83 THR A C 1
ATOM 694 O O . THR A 1 83 ? -17.571 10.472 -9.753 1.00 81.69 83 THR A O 1
ATOM 697 N N . SER A 1 84 ? -18.085 8.317 -10.090 1.00 86.12 84 SER A N 1
ATOM 698 C CA . SER A 1 84 ? -19.189 8.293 -9.110 1.00 86.12 84 SER A CA 1
ATOM 699 C C . SER A 1 84 ? -18.818 7.669 -7.754 1.00 86.12 84 SER A C 1
ATOM 701 O O . SER A 1 84 ? -19.679 7.538 -6.883 1.00 86.12 84 SER A O 1
ATOM 703 N N . VAL A 1 85 ? -17.566 7.237 -7.573 1.00 90.81 85 VAL A N 1
ATOM 704 C CA . VAL A 1 85 ? -17.093 6.479 -6.401 1.00 90.81 85 VAL A CA 1
ATOM 705 C C . VAL A 1 85 ? -15.855 7.125 -5.783 1.00 90.81 85 VAL A C 1
ATOM 707 O O . VAL A 1 85 ? -15.092 7.811 -6.460 1.00 90.81 85 VAL A O 1
ATOM 710 N N . LYS A 1 86 ? -15.615 6.886 -4.490 1.00 93.31 86 LYS A N 1
ATOM 711 C CA . LYS A 1 86 ? -14.388 7.349 -3.830 1.00 93.31 86 LYS A CA 1
ATOM 712 C C . LYS A 1 86 ? -13.229 6.416 -4.173 1.00 93.31 86 LYS A C 1
ATOM 714 O O . LYS A 1 86 ? -12.958 5.455 -3.460 1.00 93.31 86 LYS A O 1
ATOM 719 N N . ASN A 1 87 ? -12.571 6.69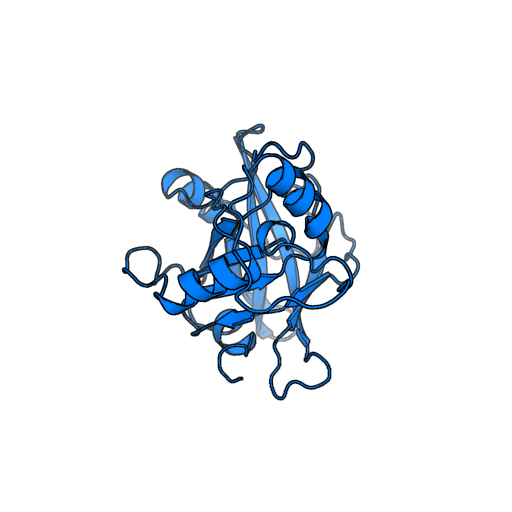2 -5.290 1.00 94.44 87 ASN A N 1
ATOM 720 C CA . ASN A 1 87 ? -11.516 5.858 -5.854 1.00 94.44 87 ASN A CA 1
ATOM 721 C C . ASN A 1 87 ? -10.093 6.284 -5.494 1.00 94.44 87 ASN A C 1
ATOM 723 O O . ASN A 1 87 ? -9.141 5.735 -6.037 1.00 94.44 87 ASN A O 1
ATOM 727 N N . VAL A 1 88 ? -9.909 7.253 -4.600 1.00 95.56 88 VAL A N 1
ATOM 728 C CA . VAL A 1 88 ? -8.575 7.686 -4.178 1.00 95.56 88 VAL A CA 1
ATOM 729 C C . VAL A 1 88 ? -8.438 7.524 -2.681 1.00 95.56 88 VAL A C 1
ATOM 731 O O . VAL A 1 88 ? -9.185 8.131 -1.912 1.00 95.56 88 VAL A O 1
ATOM 734 N N . LEU A 1 89 ? -7.431 6.761 -2.264 1.00 96.19 89 LEU A N 1
ATOM 735 C CA . LEU A 1 89 ? -6.918 6.859 -0.910 1.00 96.19 89 LEU A CA 1
ATOM 736 C C . LEU A 1 89 ? -5.980 8.059 -0.855 1.00 96.19 89 LEU A C 1
ATOM 738 O O . LEU A 1 89 ? -5.011 8.141 -1.599 1.00 96.19 89 LEU A O 1
ATOM 742 N N . SER A 1 90 ? -6.257 8.988 0.039 1.00 95.19 90 SER A N 1
ATOM 743 C CA . SER A 1 90 ? -5.421 10.152 0.267 1.00 95.19 90 SER A CA 1
ATOM 744 C C . SER A 1 90 ? -4.808 10.031 1.652 1.00 95.19 90 SER A C 1
ATOM 746 O O . SER A 1 90 ? -5.540 9.921 2.640 1.00 95.19 90 SER A O 1
ATOM 748 N N . ALA A 1 91 ? -3.479 9.983 1.721 1.00 93.62 91 ALA A N 1
ATOM 749 C CA . ALA A 1 91 ? -2.754 9.726 2.954 1.00 93.62 91 ALA A CA 1
ATOM 750 C C . ALA A 1 91 ? -1.834 10.874 3.357 1.00 93.62 91 ALA A C 1
ATOM 752 O O . ALA A 1 91 ? -1.238 11.562 2.529 1.00 93.62 91 ALA A O 1
ATOM 753 N N . ARG A 1 92 ? -1.679 11.032 4.667 1.00 93.56 92 ARG A N 1
ATOM 754 C CA . ARG A 1 92 ? -0.603 11.799 5.293 1.00 93.56 92 ARG A CA 1
ATOM 755 C C . ARG A 1 92 ? 0.096 10.896 6.293 1.00 93.56 92 ARG A C 1
ATOM 757 O O . ARG A 1 92 ? -0.558 10.059 6.908 1.00 93.56 92 ARG A O 1
ATOM 764 N N . HIS A 1 93 ? 1.391 11.075 6.488 1.00 91.19 93 HIS A N 1
ATOM 765 C CA . HIS A 1 93 ? 2.189 10.185 7.324 1.00 91.19 93 HIS A CA 1
ATOM 766 C C . HIS A 1 93 ? 2.829 10.969 8.471 1.00 91.19 93 HIS A C 1
ATOM 768 O O . HIS A 1 93 ? 3.213 12.125 8.287 1.00 91.19 93 HIS A O 1
ATOM 774 N N . ARG A 1 94 ? 2.923 10.372 9.663 1.00 88.81 94 ARG A N 1
ATOM 775 C CA . ARG A 1 94 ? 3.635 10.970 10.801 1.00 88.81 94 ARG A CA 1
ATOM 776 C C . ARG A 1 94 ? 5.121 10.617 10.715 1.00 88.81 94 ARG A C 1
ATOM 778 O O . ARG A 1 94 ? 5.470 9.448 10.814 1.00 88.81 94 ARG A O 1
ATOM 785 N N . ARG A 1 95 ? 5.985 11.618 10.554 1.00 80.12 95 ARG A N 1
ATOM 786 C CA . ARG A 1 95 ? 7.443 11.485 10.411 1.00 80.12 95 ARG A CA 1
ATOM 787 C C . ARG A 1 95 ? 8.137 12.471 11.357 1.00 80.12 95 ARG A C 1
ATOM 789 O O . ARG A 1 95 ? 7.925 13.675 11.219 1.00 80.12 95 ARG A O 1
ATOM 796 N N . TYR A 1 96 ? 8.950 11.974 12.294 1.00 76.56 96 TYR A N 1
ATOM 797 C CA . TYR A 1 96 ? 9.709 12.794 13.260 1.00 76.56 96 TYR A CA 1
ATOM 798 C C . TYR A 1 96 ? 8.840 13.857 13.969 1.00 76.56 96 TYR A C 1
ATOM 800 O O . TYR A 1 96 ? 9.111 15.053 13.884 1.00 76.56 96 TYR A O 1
ATOM 808 N N . GLY A 1 97 ? 7.705 13.444 14.543 1.00 76.44 97 GLY A N 1
ATOM 809 C CA . GLY A 1 97 ? 6.738 14.348 15.193 1.00 76.44 97 GLY A CA 1
ATOM 810 C C . GLY A 1 97 ? 5.929 15.261 14.251 1.00 76.44 97 GLY A C 1
ATOM 811 O O . GLY A 1 97 ? 4.927 15.845 14.662 1.00 76.44 97 GLY A O 1
ATOM 812 N N . SER A 1 98 ? 6.293 15.356 12.970 1.00 84.75 98 SER A N 1
ATOM 813 C CA . SER A 1 98 ? 5.593 16.158 11.959 1.00 84.75 98 SER A CA 1
ATOM 814 C C . SER A 1 98 ? 4.662 15.311 11.086 1.00 84.75 98 SER A C 1
ATOM 816 O O . SER A 1 98 ? 4.799 14.092 11.002 1.00 84.75 98 SER A O 1
ATOM 818 N N . VAL A 1 99 ? 3.695 15.945 10.419 1.00 88.00 99 VAL A N 1
ATOM 819 C CA . VAL A 1 99 ? 2.810 15.271 9.457 1.00 88.00 99 VAL A CA 1
ATOM 820 C C . VAL A 1 99 ? 3.175 15.714 8.048 1.00 88.00 99 VAL A C 1
ATOM 822 O O . VAL A 1 99 ? 3.185 16.911 7.756 1.00 88.00 99 VAL A O 1
ATOM 825 N N . THR A 1 100 ? 3.425 14.753 7.159 1.00 89.81 100 THR A N 1
ATOM 826 C CA . THR A 1 100 ? 3.791 15.028 5.768 1.00 89.81 100 THR A CA 1
ATOM 827 C C . THR A 1 100 ? 2.700 15.797 5.017 1.00 89.81 100 THR A C 1
ATOM 829 O O . THR A 1 100 ? 1.536 15.910 5.443 1.00 89.81 100 THR A O 1
ATOM 832 N N . ARG A 1 101 ? 3.071 16.274 3.823 1.00 91.06 101 ARG A N 1
ATOM 833 C CA . ARG A 1 101 ? 2.090 16.614 2.791 1.00 91.06 101 ARG A CA 1
ATOM 834 C C . ARG A 1 101 ? 1.235 15.399 2.434 1.00 91.06 101 ARG A C 1
ATOM 836 O O . ARG A 1 101 ? 1.541 14.260 2.792 1.00 91.06 101 ARG A O 1
ATOM 843 N N . GLU A 1 102 ? 0.153 15.687 1.739 1.00 92.44 102 GLU A N 1
ATOM 844 C CA . GLU A 1 102 ? -0.775 14.688 1.245 1.00 92.44 102 GLU A CA 1
ATOM 845 C C . GLU A 1 102 ? -0.218 13.944 0.026 1.00 92.44 102 GLU A C 1
ATOM 847 O O . GLU A 1 102 ? 0.319 14.563 -0.893 1.00 92.44 102 GLU A O 1
ATOM 852 N N . TYR A 1 103 ? -0.374 12.622 0.035 1.00 92.44 103 TYR A N 1
ATOM 853 C CA . TYR A 1 103 ? -0.088 11.718 -1.071 1.00 92.44 103 TYR A CA 1
ATOM 854 C C . TYR A 1 103 ? -1.391 11.057 -1.519 1.00 92.44 103 TYR A C 1
ATOM 856 O O . TYR A 1 103 ? -2.163 10.572 -0.690 1.00 92.44 103 TYR A O 1
ATOM 864 N N . CYS A 1 104 ? -1.635 11.030 -2.826 1.00 94.19 104 CYS A N 1
ATOM 865 C CA . CYS A 1 104 ? -2.840 10.449 -3.407 1.00 94.19 104 CYS A CA 1
ATOM 866 C C . CYS A 1 104 ? -2.509 9.123 -4.090 1.00 94.19 104 CYS A C 1
ATOM 868 O O . CYS A 1 104 ? -1.606 9.062 -4.923 1.00 94.19 104 CYS A O 1
ATOM 870 N N . TYR A 1 105 ? -3.299 8.102 -3.780 1.00 95.94 105 TYR A N 1
ATOM 871 C CA . TYR A 1 105 ? -3.156 6.732 -4.256 1.00 95.94 105 TYR A CA 1
ATOM 872 C C . TYR A 1 105 ? -4.464 6.305 -4.943 1.00 95.94 105 TYR A C 1
ATOM 874 O O . TYR A 1 105 ? -5.394 5.830 -4.278 1.00 95.94 105 TYR A O 1
ATOM 882 N N . PRO A 1 106 ? -4.608 6.556 -6.256 1.00 95.69 106 PRO A N 1
ATOM 883 C CA . PRO A 1 106 ? -5.777 6.129 -7.017 1.00 95.69 106 PRO A CA 1
ATOM 884 C C . PRO A 1 106 ? -5.885 4.604 -7.113 1.00 95.69 106 PRO A C 1
ATOM 886 O O . PRO A 1 106 ? -4.921 3.922 -7.450 1.00 95.69 106 PRO A O 1
ATOM 889 N N . PHE A 1 107 ? -7.083 4.079 -6.881 1.00 96.50 107 PHE A N 1
ATOM 890 C CA . PHE A 1 107 ? -7.443 2.681 -7.076 1.00 96.50 107 PHE A CA 1
ATOM 891 C C . PHE A 1 107 ? -7.983 2.522 -8.495 1.00 96.50 107 PHE A C 1
ATOM 893 O O . PHE A 1 107 ? -9.061 3.024 -8.821 1.00 96.50 107 PHE A O 1
ATOM 900 N N . VAL A 1 108 ? -7.241 1.818 -9.349 1.00 94.25 108 VAL A N 1
ATOM 901 C CA . VAL A 1 108 ? -7.706 1.498 -10.711 1.00 94.25 108 VAL A CA 1
ATOM 902 C C . VAL A 1 108 ? -8.534 0.222 -10.748 1.00 94.25 108 VAL A C 1
ATOM 904 O O . VAL A 1 108 ? -9.342 0.056 -11.666 1.00 94.25 108 VAL A O 1
ATOM 907 N N . TYR A 1 109 ? -8.379 -0.634 -9.734 1.00 95.19 109 TYR A N 1
ATOM 908 C CA . TYR A 1 109 ? -9.214 -1.806 -9.519 1.00 95.19 109 TYR A CA 1
ATOM 909 C C . TYR A 1 109 ? -9.234 -2.245 -8.052 1.00 95.19 109 TYR A C 1
ATOM 911 O O . TYR A 1 109 ? -8.217 -2.177 -7.362 1.00 95.19 109 TYR A O 1
ATOM 919 N N . THR A 1 110 ? -10.372 -2.757 -7.593 1.00 94.38 110 THR A N 1
ATOM 920 C CA . THR A 1 110 ? -10.494 -3.598 -6.407 1.00 94.38 110 THR A CA 1
ATOM 921 C C . THR A 1 110 ? -11.791 -4.405 -6.414 1.00 94.38 110 THR A C 1
ATOM 923 O O . THR A 1 110 ? -12.869 -3.911 -6.757 1.00 94.38 110 THR A O 1
ATOM 926 N N . ASP A 1 111 ? -11.705 -5.646 -5.945 1.00 92.94 111 ASP A N 1
ATOM 927 C CA . ASP A 1 111 ? -12.853 -6.492 -5.621 1.00 92.94 111 ASP A CA 1
ATOM 928 C C . ASP A 1 111 ? -13.129 -6.571 -4.104 1.00 92.94 111 ASP A C 1
ATOM 930 O O . ASP A 1 111 ? -14.097 -7.209 -3.689 1.00 92.94 111 ASP A O 1
ATOM 934 N N . GLY A 1 112 ? -12.341 -5.868 -3.281 1.00 92.31 112 GLY A N 1
ATOM 935 C CA . GLY A 1 112 ? -12.359 -5.920 -1.815 1.00 92.31 112 GLY A CA 1
ATOM 936 C C . GLY A 1 112 ? -11.397 -6.946 -1.197 1.00 92.31 112 GLY A C 1
ATOM 937 O O . GLY A 1 112 ? -11.085 -6.834 -0.011 1.00 92.31 112 GLY A O 1
ATOM 938 N N . ASN A 1 113 ? -10.886 -7.901 -1.978 1.00 92.44 113 ASN A N 1
ATOM 939 C CA . ASN A 1 113 ? -9.891 -8.896 -1.562 1.00 92.44 113 ASN A CA 1
ATOM 940 C C . ASN A 1 113 ? -8.482 -8.527 -2.032 1.00 92.44 113 ASN A C 1
ATOM 942 O O . ASN A 1 113 ? -7.519 -8.688 -1.278 1.00 92.44 113 ASN A O 1
ATOM 946 N N . CYS A 1 114 ? -8.382 -7.980 -3.241 1.00 94.38 114 CYS A N 1
ATOM 947 C CA . CYS A 1 114 ? -7.173 -7.395 -3.801 1.00 94.38 114 CYS A CA 1
ATOM 948 C C . CYS A 1 114 ? -7.451 -5.997 -4.369 1.00 94.38 114 CYS A C 1
ATOM 950 O O . CYS A 1 114 ? -8.604 -5.575 -4.534 1.00 94.38 114 CYS A O 1
ATOM 952 N N . ALA A 1 115 ? -6.385 -5.247 -4.622 1.00 96.38 115 ALA A N 1
ATOM 953 C CA . ALA A 1 115 ? -6.454 -3.925 -5.220 1.00 96.38 115 ALA A CA 1
ATOM 954 C C . ALA A 1 115 ? -5.224 -3.640 -6.082 1.00 96.38 115 ALA A C 1
ATOM 956 O O . ALA A 1 115 ? -4.111 -4.049 -5.756 1.00 96.38 115 ALA A O 1
ATOM 957 N N . VAL A 1 116 ? -5.435 -2.880 -7.152 1.00 97.19 116 VAL A N 1
ATOM 958 C CA . VAL A 1 116 ? -4.371 -2.304 -7.974 1.00 97.19 116 VAL A CA 1
ATOM 959 C C . VAL A 1 116 ? -4.374 -0.804 -7.733 1.00 97.19 116 VAL A C 1
ATOM 961 O O . VAL A 1 116 ? -5.370 -0.120 -7.998 1.00 97.19 116 VAL A O 1
ATOM 964 N N . VAL A 1 117 ? -3.263 -0.310 -7.199 1.00 97.50 117 VAL A N 1
ATOM 965 C CA . VAL A 1 117 ? -3.131 1.064 -6.714 1.00 97.50 117 VAL A CA 1
ATOM 966 C C . VAL A 1 117 ? -2.014 1.761 -7.478 1.00 97.50 117 VAL A C 1
ATOM 968 O O . VAL A 1 117 ? -0.918 1.217 -7.607 1.00 97.50 117 VAL A O 1
ATOM 971 N N . LEU A 1 118 ? -2.293 2.961 -7.987 1.00 96.38 118 LEU A N 1
ATOM 972 C CA . LEU A 1 118 ? -1.303 3.792 -8.662 1.00 96.38 118 LEU A CA 1
ATOM 973 C C . LEU A 1 118 ? -0.449 4.541 -7.640 1.00 96.38 118 LEU A C 1
ATOM 975 O O . LEU A 1 118 ? -0.957 5.152 -6.699 1.00 96.38 118 LEU A O 1
ATOM 979 N N . MET A 1 119 ? 0.852 4.553 -7.892 1.00 95.62 119 MET A N 1
ATOM 980 C CA . MET A 1 119 ? 1.886 5.114 -7.031 1.00 95.62 119 MET A CA 1
ATOM 981 C C . MET A 1 119 ? 2.586 6.269 -7.747 1.00 95.62 119 MET A C 1
ATOM 983 O O . MET A 1 119 ? 3.799 6.265 -7.885 1.00 95.62 119 MET A O 1
ATOM 987 N N . SER A 1 120 ? 1.838 7.263 -8.230 1.00 91.31 120 SER A N 1
ATOM 988 C CA . SER A 1 120 ? 2.342 8.276 -9.182 1.00 91.31 120 SER A CA 1
ATOM 989 C C . SER A 1 120 ? 3.613 9.027 -8.748 1.00 91.31 120 SER A C 1
ATOM 991 O O . SER A 1 120 ? 4.412 9.431 -9.589 1.00 91.31 120 SER A O 1
ATOM 993 N N . HIS A 1 121 ? 3.858 9.176 -7.442 1.00 90.94 121 HIS A N 1
ATOM 994 C CA . HIS A 1 121 ? 5.104 9.739 -6.900 1.00 90.94 121 HIS A CA 1
ATOM 995 C C . HIS A 1 121 ? 6.355 8.899 -7.247 1.00 90.94 121 HIS A C 1
ATOM 997 O O . HIS A 1 121 ? 7.457 9.440 -7.316 1.00 90.94 121 HIS A O 1
ATOM 1003 N N . TRP A 1 122 ? 6.179 7.621 -7.585 1.00 93.94 122 TRP A N 1
ATOM 1004 C CA . TRP A 1 122 ? 7.207 6.683 -8.040 1.00 93.94 122 TRP A CA 1
ATOM 1005 C C . TRP A 1 122 ? 7.277 6.498 -9.559 1.00 93.94 122 TRP A C 1
ATOM 1007 O O . TRP A 1 122 ? 8.074 5.689 -10.036 1.00 93.94 122 TRP A O 1
ATOM 1017 N N . ASP A 1 123 ? 6.511 7.255 -10.350 1.00 93.00 123 ASP A N 1
ATOM 1018 C CA . ASP A 1 123 ? 6.525 7.142 -11.817 1.00 93.00 123 ASP A CA 1
ATOM 1019 C C . ASP A 1 123 ? 7.927 7.322 -12.417 1.00 93.00 123 ASP A C 1
ATOM 1021 O O . ASP A 1 123 ? 8.283 6.679 -13.402 1.00 93.00 123 ASP A O 1
ATOM 1025 N N . HIS A 1 124 ? 8.756 8.166 -11.799 1.00 91.75 124 HIS A N 1
ATOM 1026 C CA . HIS A 1 124 ? 10.143 8.370 -12.210 1.00 91.75 124 HIS A CA 1
ATOM 1027 C C . HIS A 1 124 ? 10.985 7.087 -12.070 1.00 91.75 124 HIS A C 1
ATOM 1029 O O . HIS A 1 124 ? 11.784 6.769 -12.954 1.00 91.75 124 HIS A O 1
ATOM 1035 N N . ALA A 1 125 ? 10.781 6.332 -10.987 1.00 92.50 125 ALA A N 1
ATOM 1036 C CA . ALA A 1 125 ? 11.438 5.057 -10.754 1.00 92.50 125 ALA A CA 1
ATOM 1037 C C . ALA A 1 125 ? 10.894 4.012 -11.732 1.00 92.50 125 ALA A C 1
ATOM 1039 O O . ALA A 1 125 ? 11.674 3.411 -12.462 1.00 92.50 125 ALA A O 1
ATOM 1040 N N . ALA A 1 126 ? 9.571 3.856 -11.848 1.00 93.06 126 ALA A N 1
ATOM 1041 C CA . ALA A 1 126 ? 8.960 2.941 -12.820 1.00 93.06 126 ALA A CA 1
ATOM 1042 C C . ALA A 1 126 ? 9.478 3.181 -14.251 1.00 93.06 126 ALA A C 1
ATOM 1044 O O . ALA A 1 126 ? 9.927 2.249 -14.917 1.00 93.06 126 ALA A O 1
ATOM 1045 N N . ALA A 1 127 ? 9.540 4.440 -14.695 1.00 91.19 127 ALA A N 1
ATOM 1046 C CA . ALA A 1 127 ? 10.078 4.793 -16.005 1.00 91.19 127 ALA A CA 1
ATOM 1047 C C . ALA A 1 127 ? 11.555 4.407 -16.182 1.00 91.19 127 ALA A C 1
ATOM 1049 O O . ALA A 1 127 ? 11.947 3.942 -17.257 1.00 91.19 127 ALA A O 1
ATOM 1050 N N . LYS A 1 128 ? 12.383 4.561 -15.141 1.00 90.44 128 LYS A N 1
ATOM 1051 C CA . LYS A 1 128 ? 13.784 4.120 -15.164 1.00 90.44 128 LYS A CA 1
ATOM 1052 C C . LYS A 1 128 ? 13.885 2.607 -15.344 1.00 90.44 128 LYS A C 1
ATOM 1054 O O . LYS A 1 128 ? 14.662 2.167 -16.189 1.00 90.44 128 LYS A O 1
ATOM 1059 N N . GLN A 1 129 ? 13.084 1.821 -14.626 1.00 89.88 129 GLN A N 1
ATOM 1060 C CA . GLN A 1 129 ? 13.154 0.363 -14.751 1.00 89.88 129 GLN A CA 1
ATOM 1061 C C . GLN A 1 129 ? 12.506 -0.125 -16.050 1.00 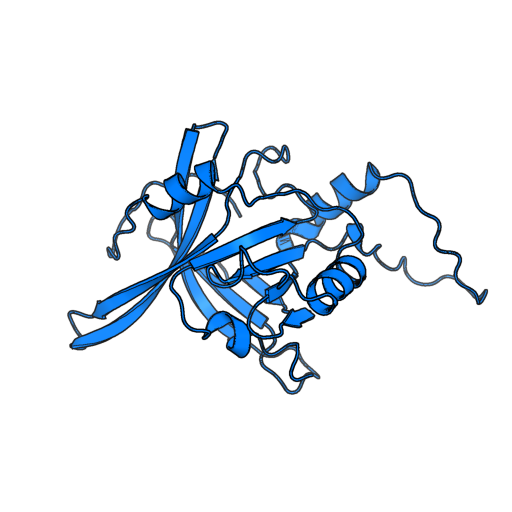89.88 129 GLN A C 1
ATOM 1063 O O . GLN A 1 129 ? 12.999 -1.084 -16.639 1.00 89.88 129 GLN A O 1
ATOM 1068 N N . CYS A 1 130 ? 11.482 0.564 -16.566 1.00 88.00 130 CYS A N 1
ATOM 1069 C CA . CYS A 1 130 ? 10.887 0.193 -17.846 1.00 88.00 130 CYS A CA 1
ATOM 1070 C C . CYS A 1 130 ? 11.863 0.349 -19.025 1.00 88.00 130 CYS A C 1
ATOM 1072 O O . CYS A 1 130 ? 11.822 -0.435 -19.970 1.00 88.00 130 CYS A O 1
ATOM 1074 N N . LYS A 1 131 ? 12.790 1.315 -18.985 1.00 81.19 131 LYS A N 1
ATOM 1075 C CA . LYS A 1 131 ? 13.829 1.455 -20.026 1.00 81.19 131 LYS A CA 1
ATOM 1076 C C . LYS A 1 131 ? 14.742 0.229 -20.144 1.00 81.19 131 LYS A C 1
ATOM 1078 O O . LYS A 1 131 ? 15.312 0.018 -21.208 1.00 81.19 131 LYS A O 1
ATOM 1083 N N . ASN A 1 132 ? 14.853 -0.573 -19.085 1.00 65.31 132 ASN A N 1
ATOM 1084 C CA . ASN A 1 132 ? 15.675 -1.782 -19.057 1.00 65.31 132 ASN A CA 1
ATOM 1085 C C . ASN A 1 132 ? 14.918 -3.038 -19.531 1.00 65.31 132 ASN A C 1
ATOM 1087 O O . ASN A 1 132 ? 15.523 -4.103 -19.636 1.00 65.31 132 ASN A O 1
ATOM 1091 N N . VAL A 1 133 ? 13.615 -2.933 -19.818 1.00 59.06 133 VAL A N 1
ATOM 1092 C CA . VAL A 1 133 ? 12.805 -4.026 -20.372 1.00 59.06 133 VAL A CA 1
ATOM 1093 C C . VAL A 1 133 ? 12.817 -3.914 -21.903 1.00 59.06 133 VAL A C 1
ATOM 1095 O O . VAL A 1 133 ? 12.476 -2.847 -22.425 1.00 59.06 133 VAL A O 1
ATOM 1098 N N . PRO A 1 134 ? 13.197 -4.970 -22.651 1.00 50.59 134 PRO A N 1
ATOM 1099 C CA . PRO A 1 134 ? 13.116 -4.960 -24.107 1.00 50.59 134 PRO A CA 1
ATOM 1100 C C . PRO A 1 134 ? 11.686 -4.640 -24.545 1.00 50.59 134 PRO A C 1
ATOM 1102 O O . PRO A 1 134 ? 10.734 -5.242 -24.052 1.00 50.59 134 PRO A O 1
ATOM 1105 N N . CYS A 1 135 ? 11.521 -3.685 -25.460 1.00 45.94 135 CYS A N 1
ATOM 1106 C CA . CYS A 1 135 ? 10.205 -3.309 -25.961 1.00 45.94 135 CYS A CA 1
ATOM 1107 C C . CYS A 1 135 ? 9.511 -4.520 -26.602 1.00 45.94 135 CYS A C 1
ATOM 1109 O O . CYS A 1 135 ? 9.909 -4.955 -27.683 1.00 45.94 135 CYS A O 1
ATOM 1111 N N . VAL A 1 136 ? 8.429 -5.013 -25.998 1.00 43.72 136 VAL A N 1
ATOM 1112 C CA . VAL A 1 136 ? 7.427 -5.774 -26.748 1.00 43.72 136 VAL A CA 1
ATOM 1113 C C . VAL A 1 136 ? 6.646 -4.742 -27.551 1.00 43.72 136 VAL A C 1
ATOM 1115 O O . VAL A 1 136 ? 5.902 -3.934 -26.996 1.00 43.72 136 VAL A O 1
ATOM 1118 N N . GLN A 1 137 ? 6.877 -4.698 -28.863 1.00 36.84 137 GLN A N 1
ATOM 1119 C CA . GLN A 1 137 ? 6.060 -3.890 -29.759 1.00 36.84 137 GLN A CA 1
ATOM 1120 C C . GLN A 1 137 ? 4.635 -4.451 -29.745 1.00 36.84 137 GLN A C 1
ATOM 1122 O O . GLN A 1 137 ? 4.345 -5.432 -30.426 1.00 36.84 137 GLN A O 1
ATOM 1127 N N . MET A 1 138 ? 3.729 -3.831 -28.987 1.00 40.34 138 MET A N 1
ATOM 1128 C CA . MET A 1 138 ? 2.308 -4.004 -29.261 1.00 40.34 138 MET A CA 1
ATOM 1129 C C . MET A 1 138 ? 2.008 -3.272 -30.567 1.00 40.34 138 MET A C 1
ATOM 1131 O O . MET A 1 138 ? 2.077 -2.046 -30.650 1.00 40.34 138 MET A O 1
ATOM 1135 N N . SER A 1 139 ? 1.740 -4.039 -31.620 1.00 35.41 139 SER A N 1
ATOM 1136 C CA . SER A 1 139 ? 1.276 -3.500 -32.890 1.00 35.41 139 SER A CA 1
ATOM 1137 C C . SER A 1 139 ? -0.140 -2.953 -32.701 1.00 35.41 139 SER A C 1
ATOM 1139 O O . SER A 1 139 ? -1.088 -3.699 -32.466 1.00 35.41 139 SER A O 1
ATOM 1141 N N . HIS A 1 140 ? -0.295 -1.631 -32.791 1.00 35.81 140 HIS A N 1
ATOM 1142 C CA . HIS A 1 140 ? -1.614 -1.017 -32.923 1.00 35.81 140 HIS A CA 1
ATOM 1143 C C . HIS A 1 140 ? -2.230 -1.423 -34.277 1.00 35.81 140 HIS A C 1
ATOM 1145 O O . HIS A 1 140 ? -1.583 -1.216 -35.305 1.00 35.81 140 HIS A O 1
ATOM 1151 N N . PRO A 1 141 ? -3.476 -1.941 -34.330 1.00 39.41 141 PRO A N 1
ATOM 1152 C CA . PRO A 1 141 ? -4.098 -2.368 -35.589 1.00 39.41 141 PRO A CA 1
ATOM 1153 C C . PRO A 1 141 ? -4.537 -1.237 -36.528 1.00 39.41 141 PRO A C 1
ATOM 1155 O O . PRO A 1 141 ? -5.098 -1.522 -37.581 1.00 39.41 141 PRO A O 1
ATOM 1158 N N . LEU A 1 142 ? -4.357 0.038 -36.177 1.00 39.28 142 LEU A N 1
ATOM 1159 C CA . LEU A 1 142 ? -4.909 1.152 -36.950 1.00 39.28 142 LEU A CA 1
ATOM 1160 C C . LEU A 1 142 ? -3.907 2.305 -37.008 1.00 39.28 142 LEU A C 1
ATOM 1162 O O . LEU A 1 142 ? -3.633 2.967 -36.010 1.00 39.28 142 LEU A O 1
ATOM 1166 N N . GLY A 1 143 ? -3.340 2.510 -38.198 1.00 40.59 143 GLY A N 1
ATOM 1167 C CA . GLY A 1 143 ? -2.427 3.607 -38.493 1.00 40.59 143 GLY A CA 1
ATOM 1168 C C . GLY A 1 143 ? -3.117 4.969 -38.428 1.00 40.59 143 GLY A C 1
ATOM 1169 O O . GLY A 1 143 ? -4.218 5.142 -38.946 1.00 40.59 143 GLY A O 1
ATOM 1170 N N . GLY A 1 144 ? -2.439 5.950 -37.831 1.00 36.22 144 GLY A N 1
ATOM 1171 C CA . GLY A 1 144 ? -2.874 7.344 -37.875 1.00 36.22 144 GLY A CA 1
ATOM 1172 C C . GLY A 1 144 ? -2.210 8.252 -36.841 1.00 36.22 144 GLY A C 1
ATOM 1173 O O . GLY A 1 144 ? -2.572 8.229 -35.675 1.00 36.22 144 GLY A O 1
ATOM 1174 N N . THR A 1 145 ? -1.281 9.080 -37.334 1.00 36.88 145 THR A N 1
ATOM 1175 C CA . THR A 1 145 ? -0.862 10.419 -36.858 1.00 36.88 145 THR A CA 1
ATOM 1176 C C . THR A 1 145 ? -0.567 10.646 -35.366 1.00 36.88 145 THR A C 1
ATOM 1178 O O . THR A 1 145 ? -1.475 10.771 -34.553 1.00 36.88 145 THR A O 1
ATOM 1181 N N . ALA A 1 146 ? 0.732 10.838 -35.081 1.00 48.62 146 ALA A N 1
ATOM 1182 C CA . ALA A 1 146 ? 1.342 11.606 -33.984 1.00 48.62 146 ALA A CA 1
ATOM 1183 C C . ALA A 1 146 ? 0.452 11.850 -32.751 1.00 48.62 146 ALA A C 1
ATOM 1185 O O . ALA A 1 146 ? -0.036 12.957 -32.517 1.00 48.62 146 ALA A O 1
ATOM 1186 N N . GLN A 1 147 ? 0.275 10.808 -31.941 1.00 40.56 147 GLN A N 1
ATOM 1187 C CA . GLN A 1 147 ? -0.303 10.937 -30.613 1.00 40.56 147 GLN A CA 1
ATOM 1188 C C . GLN A 1 147 ? 0.807 11.293 -29.622 1.00 40.56 147 GLN A C 1
ATOM 1190 O O . GLN A 1 147 ? 1.882 10.699 -29.638 1.00 40.56 147 GLN A O 1
ATOM 1195 N N . LYS A 1 148 ? 0.537 12.310 -28.797 1.00 40.06 148 LYS A N 1
ATOM 1196 C CA . LYS A 1 148 ? 1.231 12.634 -27.542 1.00 40.06 148 LYS A CA 1
ATOM 1197 C C . LYS A 1 148 ? 1.737 11.327 -26.921 1.00 40.06 148 LYS A C 1
ATOM 1199 O O . LYS A 1 148 ? 0.875 10.512 -26.628 1.00 40.06 148 LYS A O 1
ATOM 1204 N N . GLU A 1 149 ? 3.059 11.118 -26.820 1.00 44.72 149 GLU A N 1
ATOM 1205 C CA . GLU A 1 149 ? 3.655 9.832 -26.400 1.00 44.72 149 GLU A CA 1
ATOM 1206 C C . GLU A 1 149 ? 2.852 9.247 -25.236 1.00 44.72 149 GLU A C 1
ATOM 1208 O O . GLU A 1 149 ? 2.889 9.759 -24.114 1.00 44.72 149 GLU A O 1
ATOM 1213 N N . GLU A 1 150 ? 2.021 8.249 -25.541 1.00 58.38 150 GLU A N 1
ATOM 1214 C CA . GLU A 1 150 ? 1.151 7.654 -24.546 1.00 58.38 150 GLU A CA 1
ATOM 1215 C C . GLU A 1 150 ? 2.071 6.855 -23.634 1.00 58.38 150 GLU A C 1
ATOM 1217 O O . GLU A 1 150 ? 2.763 5.933 -24.071 1.00 58.38 150 GLU A O 1
ATOM 1222 N N . LYS A 1 151 ? 2.166 7.309 -22.382 1.00 62.56 151 LYS A N 1
ATOM 1223 C CA . LYS A 1 151 ? 3.047 6.735 -21.370 1.00 62.56 151 LYS A CA 1
ATOM 1224 C C . LYS A 1 151 ? 2.861 5.219 -21.353 1.00 62.56 151 LYS A C 1
ATOM 1226 O O . LYS A 1 151 ? 1.735 4.741 -21.197 1.00 62.56 151 LYS A O 1
ATOM 1231 N N . ARG A 1 152 ? 3.949 4.458 -21.512 1.00 78.44 152 ARG A N 1
ATOM 1232 C CA . ARG A 1 152 ? 3.851 2.991 -21.533 1.00 78.44 152 ARG A CA 1
ATOM 1233 C C . ARG A 1 152 ? 3.312 2.520 -20.177 1.00 78.44 152 ARG A C 1
ATOM 1235 O O . ARG A 1 152 ? 3.715 3.086 -19.160 1.00 78.44 152 ARG A O 1
ATOM 1242 N N . PRO A 1 153 ? 2.476 1.468 -20.107 1.00 82.69 153 PRO A N 1
ATOM 1243 C CA . PRO A 1 153 ? 1.954 0.976 -18.828 1.00 82.69 153 PRO A CA 1
ATOM 1244 C C . PRO A 1 153 ? 3.048 0.736 -17.772 1.00 82.69 153 PRO A C 1
ATOM 1246 O O . PRO A 1 153 ? 2.917 1.149 -16.628 1.00 82.69 153 PRO A O 1
ATOM 1249 N N . CYS A 1 154 ? 4.193 0.185 -18.182 1.00 85.75 154 CYS A N 1
ATOM 1250 C CA . CYS A 1 154 ? 5.375 -0.032 -17.338 1.00 85.75 154 CYS A CA 1
ATOM 1251 C C . CYS A 1 154 ? 6.002 1.238 -16.726 1.00 85.75 154 CYS A C 1
ATOM 1253 O O . CYS A 1 154 ? 6.773 1.140 -15.776 1.00 85.75 154 CYS A O 1
ATOM 1255 N N . GLU A 1 155 ? 5.735 2.424 -17.275 1.00 91.81 155 GLU A N 1
ATOM 1256 C CA . GLU A 1 155 ? 6.244 3.699 -16.760 1.00 91.81 155 GLU A CA 1
ATOM 1257 C C . GLU A 1 155 ? 5.322 4.259 -15.667 1.00 91.81 155 GLU A C 1
ATOM 1259 O O . GLU A 1 155 ? 5.681 5.212 -14.973 1.00 91.81 155 GLU A O 1
ATOM 1264 N N . THR A 1 156 ? 4.119 3.702 -15.518 1.00 93.38 156 THR A N 1
ATOM 1265 C CA . THR A 1 156 ? 3.172 4.037 -14.454 1.00 93.38 156 THR A CA 1
ATOM 1266 C C . THR A 1 156 ? 3.432 3.153 -13.254 1.00 93.38 156 THR A C 1
ATOM 1268 O O . THR A 1 156 ? 3.261 1.939 -13.313 1.00 93.38 156 THR A O 1
ATOM 1271 N N . ALA A 1 157 ? 3.868 3.764 -12.157 1.00 95.62 157 ALA A N 1
ATOM 1272 C CA . ALA A 1 157 ? 4.177 3.041 -10.939 1.00 95.62 157 ALA A CA 1
ATOM 1273 C C . ALA A 1 157 ? 2.896 2.493 -10.304 1.00 95.62 157 ALA A C 1
ATOM 1275 O O . ALA A 1 157 ? 1.928 3.229 -10.101 1.00 95.62 157 ALA A O 1
ATOM 1276 N N . CYS A 1 158 ? 2.907 1.211 -9.950 1.00 95.69 158 CYS A N 1
ATOM 1277 C CA . CYS A 1 158 ? 1.765 0.557 -9.329 1.00 95.69 158 CYS A CA 1
ATOM 1278 C C . CYS A 1 158 ? 2.156 -0.508 -8.320 1.00 95.69 158 CYS A C 1
ATOM 1280 O O . CYS A 1 158 ? 3.177 -1.181 -8.469 1.00 95.69 158 CYS A O 1
ATOM 1282 N N . GLU A 1 159 ? 1.238 -0.772 -7.399 1.00 97.62 159 GLU A N 1
ATOM 1283 C CA . GLU A 1 159 ? 1.309 -1.875 -6.450 1.00 97.62 159 GLU A CA 1
ATOM 1284 C C . GLU A 1 159 ? 0.089 -2.795 -6.563 1.00 97.62 159 GLU A C 1
ATOM 1286 O O . GLU A 1 159 ? -1.049 -2.338 -6.705 1.00 97.62 159 GLU A O 1
ATOM 1291 N N . MET A 1 160 ? 0.347 -4.102 -6.470 1.00 96.94 160 MET A N 1
ATOM 1292 C CA . MET A 1 160 ? -0.661 -5.136 -6.260 1.00 96.94 160 MET A CA 1
ATOM 1293 C C . MET A 1 160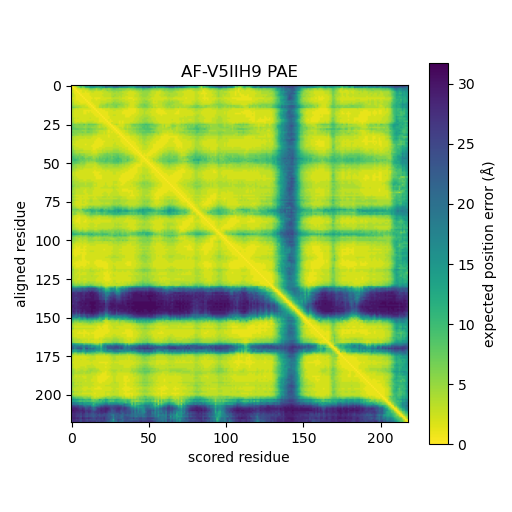 ? -0.801 -5.395 -4.765 1.00 96.94 160 MET A C 1
ATOM 1295 O O . MET A 1 160 ? 0.111 -5.938 -4.138 1.00 96.94 160 MET A O 1
ATOM 1299 N N . TRP A 1 161 ? -1.954 -5.046 -4.209 1.00 97.25 161 TRP A N 1
ATOM 1300 C CA . TRP A 1 161 ? -2.274 -5.238 -2.803 1.00 97.25 161 TRP A CA 1
ATOM 1301 C C . TRP A 1 161 ? -3.228 -6.413 -2.608 1.00 97.25 161 TRP A C 1
ATOM 1303 O O . TRP A 1 161 ? -4.172 -6.592 -3.375 1.00 97.25 161 TRP A O 1
ATOM 1313 N N . VAL A 1 162 ? -3.035 -7.173 -1.533 1.00 95.50 162 VAL A N 1
ATOM 1314 C CA . VAL A 1 162 ? -3.924 -8.269 -1.131 1.00 95.50 162 VAL A CA 1
ATOM 1315 C C . VAL A 1 162 ? -4.156 -8.252 0.373 1.00 95.50 162 VAL A C 1
ATOM 1317 O O . VAL A 1 162 ? -3.312 -7.804 1.150 1.00 95.50 162 VAL A O 1
ATOM 1320 N N . ARG A 1 163 ? -5.313 -8.734 0.812 1.00 94.62 163 ARG A N 1
ATOM 1321 C CA . ARG A 1 163 ? -5.580 -8.972 2.234 1.00 94.62 163 ARG A CA 1
ATOM 1322 C C . ARG A 1 163 ? -4.870 -10.228 2.740 1.00 94.62 163 ARG A C 1
ATOM 1324 O O . ARG A 1 163 ? -4.699 -11.182 1.987 1.00 94.62 163 ARG A O 1
ATOM 1331 N N . ALA A 1 164 ? -4.535 -10.254 4.030 1.00 93.31 164 ALA A N 1
ATOM 1332 C CA . ALA A 1 164 ? -3.911 -11.411 4.679 1.00 93.31 164 ALA A CA 1
ATOM 1333 C C . ALA A 1 164 ? -4.674 -12.719 4.432 1.00 93.31 164 ALA A C 1
ATOM 1335 O O . ALA A 1 164 ? -4.096 -13.730 4.049 1.00 93.31 164 ALA A O 1
ATOM 1336 N N . GLU A 1 165 ? -6.004 -12.674 4.559 1.00 90.19 165 GLU A N 1
ATOM 1337 C CA . GLU A 1 165 ? -6.884 -13.847 4.441 1.00 90.19 165 GLU A CA 1
ATOM 1338 C C . GLU A 1 165 ? -6.994 -14.399 3.003 1.00 90.19 165 GLU A C 1
ATOM 1340 O O . GLU A 1 165 ? -7.721 -15.363 2.737 1.00 90.19 165 GLU A O 1
ATOM 1345 N N . ASN A 1 166 ? -6.311 -13.745 2.063 1.00 89.81 166 ASN A N 1
ATOM 1346 C CA . ASN A 1 166 ? -6.335 -14.000 0.633 1.00 89.81 166 ASN A CA 1
ATOM 1347 C C . ASN A 1 166 ? -4.944 -14.329 0.062 1.00 89.81 166 ASN A C 1
ATOM 1349 O O . ASN A 1 166 ? -4.847 -14.532 -1.146 1.00 89.81 166 ASN A O 1
ATOM 1353 N N . LEU A 1 167 ? -3.903 -14.414 0.903 1.00 86.44 167 LEU A N 1
ATOM 1354 C CA . LEU A 1 167 ? -2.532 -14.750 0.492 1.00 86.44 167 LEU A CA 1
ATOM 1355 C C . LEU A 1 167 ? -2.401 -16.182 -0.055 1.00 86.44 167 LEU A C 1
ATOM 1357 O O . LEU A 1 167 ? -1.768 -16.379 -1.086 1.00 86.44 167 LEU A O 1
ATOM 1361 N N . ASP A 1 168 ? -3.031 -17.161 0.604 1.00 72.44 168 ASP A N 1
ATOM 1362 C CA . ASP A 1 168 ? -2.916 -18.594 0.259 1.00 72.44 168 ASP A CA 1
ATOM 1363 C C . ASP A 1 168 ? -3.967 -19.076 -0.748 1.00 72.44 168 ASP A C 1
ATOM 1365 O O . ASP A 1 168 ? -3.947 -20.209 -1.230 1.00 72.44 168 ASP A O 1
ATOM 1369 N N . LYS A 1 169 ? -4.946 -18.227 -1.047 1.00 61.34 169 LYS A N 1
ATOM 1370 C CA . LYS A 1 169 ? -5.962 -18.526 -2.049 1.00 61.34 169 LYS A CA 1
ATOM 1371 C C . LYS A 1 169 ? -5.385 -18.183 -3.419 1.00 61.34 169 LYS A C 1
ATOM 1373 O O . LYS A 1 169 ? -4.628 -17.227 -3.553 1.00 61.34 169 LYS A O 1
ATOM 1378 N N . ALA A 1 170 ? -5.886 -18.833 -4.467 1.00 50.88 170 ALA A N 1
ATOM 1379 C CA . ALA A 1 170 ? -5.757 -18.376 -5.858 1.00 50.88 170 ALA A CA 1
ATOM 1380 C C . ALA A 1 170 ? -6.368 -16.965 -6.109 1.00 50.88 170 ALA A C 1
ATOM 1382 O O . ALA A 1 170 ? -6.696 -16.615 -7.233 1.00 50.88 170 ALA A O 1
ATOM 1383 N N . SER A 1 171 ? -6.588 -16.166 -5.057 1.00 49.84 171 SER A N 1
ATOM 1384 C CA . SER A 1 171 ? -7.346 -14.920 -5.018 1.00 49.84 171 SER A CA 1
ATOM 1385 C C . SER A 1 171 ? -6.508 -13.661 -5.206 1.00 49.84 171 SER A C 1
ATOM 1387 O O . SER A 1 171 ? -6.945 -12.581 -4.812 1.00 49.84 171 SER A O 1
ATOM 1389 N N . VAL A 1 172 ? -5.368 -13.754 -5.886 1.00 60.44 172 VAL A N 1
ATOM 1390 C CA . VAL A 1 172 ? -5.116 -12.686 -6.854 1.00 60.44 172 VAL A CA 1
ATOM 1391 C C . VAL A 1 172 ? -6.094 -12.981 -7.979 1.00 60.44 172 VAL A C 1
ATOM 1393 O O . VAL A 1 172 ? -5.824 -13.841 -8.813 1.00 60.44 172 VAL A O 1
ATOM 1396 N N . SER A 1 173 ? -7.290 -12.385 -7.911 1.00 68.81 173 SER A N 1
ATOM 1397 C CA . SER A 1 173 ? -8.309 -12.616 -8.931 1.00 68.81 173 SER A CA 1
ATOM 1398 C C . SER A 1 173 ? -7.688 -12.388 -10.308 1.00 68.81 173 SER A C 1
ATOM 1400 O O . SER A 1 173 ? -6.825 -11.515 -10.471 1.00 68.81 173 SER A O 1
ATOM 1402 N N . GLU A 1 174 ? -8.096 -13.195 -11.289 1.00 77.69 174 GLU A N 1
ATOM 1403 C CA . GLU A 1 174 ? -7.695 -13.009 -12.689 1.00 77.69 174 GLU A CA 1
ATOM 1404 C C . GLU A 1 174 ? -7.881 -11.537 -13.098 1.00 77.69 174 GLU A C 1
ATOM 1406 O O . GLU A 1 174 ? -7.004 -10.942 -13.721 1.00 77.69 174 GLU A O 1
ATOM 1411 N N . ASP A 1 175 ? -8.936 -10.906 -12.572 1.00 88.06 175 ASP A N 1
ATOM 1412 C CA . ASP A 1 175 ? -9.197 -9.477 -12.693 1.00 88.06 175 ASP A CA 1
ATOM 1413 C C . ASP A 1 175 ? -8.088 -8.592 -12.106 1.00 88.06 175 ASP A C 1
ATOM 1415 O O . ASP A 1 175 ? -7.562 -7.743 -12.821 1.00 88.06 175 ASP A O 1
ATOM 1419 N N . CYS A 1 176 ? -7.686 -8.753 -10.837 1.00 91.81 176 CYS A N 1
ATOM 1420 C CA . CYS A 1 176 ? -6.603 -7.945 -10.263 1.00 91.81 176 CYS A CA 1
ATOM 1421 C C . CYS A 1 176 ? -5.320 -8.060 -11.093 1.00 91.81 176 CYS A C 1
ATOM 1423 O O . CYS A 1 176 ? -4.710 -7.040 -11.415 1.00 91.81 176 CYS A O 1
ATOM 1425 N N . THR A 1 177 ? -4.934 -9.275 -11.489 1.00 91.25 177 THR A N 1
ATOM 1426 C CA . THR A 1 177 ? -3.745 -9.486 -12.330 1.00 91.25 177 THR A CA 1
ATOM 1427 C C . THR A 1 177 ? -3.885 -8.792 -13.685 1.00 91.25 177 THR A C 1
ATOM 1429 O O . THR A 1 177 ? -2.996 -8.034 -14.068 1.00 91.25 177 THR A O 1
ATOM 1432 N N . SER A 1 178 ? -5.022 -8.967 -14.364 1.00 92.06 178 SER A N 1
ATOM 1433 C CA . SER A 1 178 ? -5.310 -8.338 -15.658 1.00 92.06 178 SER A CA 1
ATOM 1434 C C . SER A 1 178 ? -5.299 -6.807 -15.570 1.00 92.06 178 SER A C 1
ATOM 1436 O O . SER A 1 178 ? -4.730 -6.123 -16.422 1.00 92.06 178 SER A O 1
ATOM 1438 N N . TYR A 1 179 ? -5.899 -6.232 -14.526 1.00 93.62 179 TYR A N 1
ATOM 1439 C CA . TYR A 1 179 ? -5.873 -4.787 -14.306 1.00 93.62 179 TYR A CA 1
ATOM 1440 C C . TYR A 1 179 ? -4.464 -4.294 -13.977 1.00 93.62 179 TYR A C 1
ATOM 1442 O O . TYR A 1 179 ? -4.064 -3.242 -14.466 1.00 93.62 179 TYR A O 1
ATOM 1450 N N . TYR A 1 180 ? -3.686 -5.047 -13.203 1.00 94.31 180 TYR A N 1
ATOM 1451 C CA . TYR A 1 180 ? -2.293 -4.698 -12.966 1.00 94.31 180 TYR A CA 1
ATOM 1452 C C . TYR A 1 180 ? -1.518 -4.634 -14.282 1.00 94.31 180 TYR A C 1
ATOM 1454 O O . TYR A 1 180 ? -0.930 -3.607 -14.592 1.00 94.31 180 TYR A O 1
ATOM 1462 N N . GLU A 1 181 ? -1.573 -5.680 -15.102 1.00 92.50 181 GLU A N 1
ATOM 1463 C CA . GLU A 1 181 ? -0.831 -5.731 -16.367 1.00 92.50 181 GLU A CA 1
ATOM 1464 C C . GLU A 1 181 ? -1.258 -4.619 -17.329 1.00 92.50 181 GLU A C 1
ATOM 1466 O O . GLU A 1 181 ? -0.414 -3.951 -17.929 1.00 92.50 181 GLU A O 1
ATOM 1471 N N . ARG A 1 182 ? -2.563 -4.330 -17.388 1.00 92.25 182 ARG A N 1
ATOM 1472 C CA . ARG A 1 182 ? -3.112 -3.231 -18.186 1.00 92.25 182 ARG A CA 1
ATOM 1473 C C . ARG A 1 182 ? -2.561 -1.861 -17.788 1.00 92.25 182 ARG A C 1
ATOM 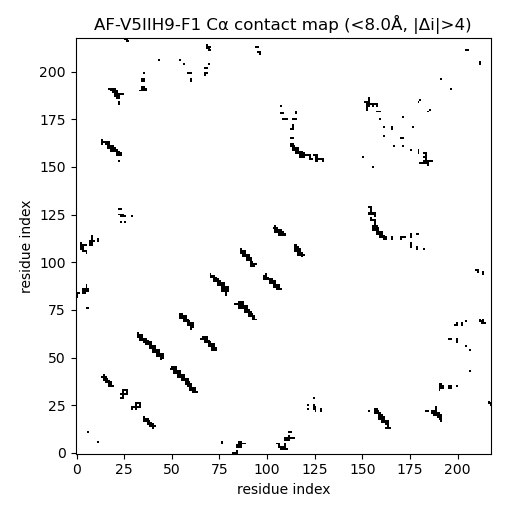1475 O O . ARG A 1 182 ? -2.292 -1.047 -18.667 1.00 92.25 182 ARG A O 1
ATOM 1482 N N . PHE A 1 183 ? -2.465 -1.569 -16.491 1.00 91.69 183 PHE A N 1
ATOM 1483 C CA . PHE A 1 183 ? -2.105 -0.231 -16.005 1.00 91.69 183 PHE A CA 1
ATOM 1484 C C . PHE A 1 183 ? -0.610 -0.065 -15.712 1.00 91.69 183 PHE A C 1
ATOM 1486 O O . PHE A 1 183 ? -0.114 1.057 -15.740 1.00 91.69 183 PHE A O 1
ATOM 1493 N N . CYS A 1 184 ? 0.089 -1.165 -15.446 1.00 91.31 184 CYS A N 1
ATOM 1494 C CA . CYS A 1 184 ? 1.409 -1.185 -14.817 1.00 91.31 184 CYS A CA 1
ATOM 1495 C C . CYS A 1 184 ? 2.433 -1.985 -15.634 1.00 91.31 184 CYS A C 1
ATOM 1497 O O . CYS A 1 184 ? 3.623 -1.989 -15.314 1.00 91.31 184 CYS A O 1
ATOM 1499 N N . GLY A 1 185 ? 1.984 -2.659 -16.698 1.00 90.94 185 GLY A N 1
ATOM 1500 C CA . GLY A 1 185 ? 2.797 -3.550 -17.516 1.00 90.94 185 GLY A CA 1
ATOM 1501 C C . GLY A 1 185 ? 3.078 -4.899 -16.850 1.00 90.94 185 GLY A C 1
ATOM 1502 O O . GLY A 1 185 ? 2.568 -5.224 -15.780 1.00 90.94 185 GLY A O 1
ATOM 1503 N N . GLU A 1 186 ? 3.918 -5.697 -17.503 1.00 90.38 186 GLU A N 1
ATOM 1504 C CA . GLU A 1 186 ? 4.192 -7.085 -17.103 1.00 90.38 186 GLU A CA 1
ATOM 1505 C C . GLU A 1 186 ? 5.223 -7.218 -15.968 1.00 90.38 186 GLU A C 1
ATOM 1507 O O . GLU A 1 186 ? 5.360 -8.286 -15.371 1.00 90.38 186 GLU A O 1
ATOM 1512 N N . ALA A 1 187 ? 5.964 -6.149 -15.655 1.00 90.75 187 ALA A N 1
ATOM 1513 C CA . ALA A 1 187 ? 7.022 -6.182 -14.650 1.00 90.75 187 ALA A CA 1
ATOM 1514 C C . ALA A 1 187 ? 6.449 -6.382 -13.236 1.00 90.75 187 ALA A C 1
ATOM 1516 O O . ALA A 1 187 ? 5.642 -5.586 -12.762 1.00 90.75 187 ALA A O 1
ATOM 1517 N N . LYS A 1 188 ? 6.911 -7.431 -12.544 1.00 92.75 188 LYS A N 1
ATOM 1518 C CA . LYS A 1 188 ? 6.477 -7.797 -11.187 1.00 92.75 188 LYS A CA 1
ATOM 1519 C C . LYS A 1 188 ? 7.696 -8.016 -10.294 1.00 92.75 188 LYS A C 1
ATOM 1521 O O . LYS A 1 188 ? 8.291 -9.090 -10.294 1.00 92.75 188 LYS A O 1
ATOM 1526 N N . PHE A 1 189 ? 8.074 -7.008 -9.516 1.00 94.62 189 PHE A N 1
ATOM 1527 C CA . PHE A 1 189 ? 9.074 -7.145 -8.460 1.00 94.62 189 PHE A CA 1
ATOM 1528 C C . PHE A 1 189 ? 8.385 -7.620 -7.182 1.00 94.62 189 PHE A C 1
ATOM 1530 O O . PHE A 1 189 ? 7.553 -6.878 -6.654 1.00 94.62 189 PHE A O 1
ATOM 1537 N N . PRO A 1 190 ? 8.681 -8.834 -6.690 1.00 94.44 190 PRO A N 1
ATOM 1538 C CA . PRO A 1 190 ? 8.016 -9.386 -5.519 1.00 94.44 190 PRO A CA 1
ATOM 1539 C C . PRO A 1 190 ? 8.463 -8.668 -4.243 1.00 94.44 190 PRO A C 1
ATOM 1541 O O . PRO A 1 190 ? 9.653 -8.439 -4.019 1.00 94.44 190 PRO A O 1
ATOM 1544 N N . LEU A 1 191 ? 7.496 -8.331 -3.393 1.00 95.50 191 LEU A N 1
ATOM 1545 C CA . LEU A 1 191 ? 7.731 -7.768 -2.062 1.00 95.50 191 LEU A CA 1
ATOM 1546 C C . LEU A 1 191 ? 7.366 -8.759 -0.965 1.00 95.50 191 LEU A C 1
ATOM 1548 O O . LEU A 1 191 ? 8.046 -8.792 0.062 1.00 95.50 191 LEU A O 1
ATOM 1552 N N . TYR A 1 192 ? 6.315 -9.550 -1.171 1.00 94.81 192 TYR A N 1
ATOM 1553 C CA . TYR A 1 192 ? 5.868 -10.517 -0.183 1.00 94.81 192 TYR A CA 1
ATOM 1554 C C . TYR A 1 192 ? 6.814 -11.721 -0.120 1.00 94.81 192 TYR A C 1
ATOM 1556 O O . TYR A 1 192 ? 7.086 -12.390 -1.116 1.00 94.81 192 TYR A O 1
ATOM 1564 N N . ASN A 1 193 ? 7.286 -12.013 1.084 1.00 94.06 193 ASN A N 1
ATOM 1565 C CA . ASN A 1 193 ? 7.982 -13.241 1.427 1.00 94.06 193 ASN A CA 1
ATOM 1566 C C . ASN A 1 193 ? 7.550 -13.597 2.844 1.00 94.06 193 ASN A C 1
ATOM 1568 O O . ASN A 1 193 ? 7.745 -12.777 3.737 1.00 94.06 193 ASN A O 1
ATOM 1572 N N . LYS A 1 194 ? 6.979 -14.789 3.049 1.00 93.62 194 LYS A N 1
ATOM 1573 C CA . LYS A 1 194 ? 6.365 -15.144 4.332 1.00 93.62 194 LYS A CA 1
ATOM 1574 C C . LYS A 1 194 ? 7.322 -14.944 5.512 1.00 93.62 194 LYS A C 1
ATOM 1576 O O . LYS A 1 194 ? 6.977 -14.237 6.444 1.00 93.62 194 LYS A O 1
ATOM 1581 N N . THR A 1 195 ? 8.538 -15.484 5.436 1.00 94.75 195 THR A N 1
ATOM 1582 C CA . THR A 1 195 ? 9.527 -15.386 6.520 1.00 94.75 195 THR A CA 1
ATOM 1583 C C . THR A 1 195 ? 9.870 -13.938 6.862 1.00 94.75 195 THR A C 1
ATOM 1585 O O . THR A 1 195 ? 9.922 -13.583 8.032 1.00 94.75 195 THR A O 1
ATOM 1588 N N . ILE A 1 196 ? 10.076 -13.083 5.856 1.00 95.50 196 ILE A N 1
ATOM 1589 C CA . ILE A 1 196 ? 10.347 -11.657 6.091 1.00 95.50 196 ILE A CA 1
ATOM 1590 C C . ILE A 1 196 ? 9.099 -10.951 6.630 1.00 95.50 196 ILE A C 1
ATOM 1592 O O . ILE A 1 196 ? 9.204 -10.100 7.505 1.00 95.50 196 ILE A O 1
ATOM 1596 N N . CYS A 1 197 ? 7.920 -11.286 6.115 1.00 96.38 197 CYS A N 1
ATOM 1597 C CA . CYS A 1 197 ? 6.669 -10.677 6.543 1.00 96.38 197 CYS A CA 1
ATOM 1598 C C . CYS A 1 197 ? 6.316 -11.001 7.988 1.00 96.38 197 CYS A C 1
ATOM 1600 O O . CYS A 1 197 ? 5.913 -10.086 8.699 1.00 96.38 197 CYS A O 1
ATOM 1602 N N . ASP A 1 198 ? 6.560 -12.232 8.436 1.00 94.69 198 ASP A N 1
ATOM 1603 C CA . ASP A 1 198 ? 6.380 -12.630 9.832 1.00 94.69 198 ASP A CA 1
ATOM 1604 C C . ASP A 1 198 ? 7.221 -11.709 10.758 1.00 94.69 198 ASP A C 1
ATOM 1606 O O . ASP A 1 198 ? 6.700 -11.156 11.724 1.00 94.69 198 ASP A O 1
ATOM 1610 N N . LEU A 1 199 ? 8.478 -11.399 10.389 1.00 92.94 199 LEU A N 1
ATOM 1611 C CA . LEU A 1 199 ? 9.338 -10.452 11.133 1.00 92.94 199 LEU A CA 1
ATOM 1612 C C . LEU A 1 199 ? 8.807 -9.008 11.141 1.00 92.94 199 LEU A C 1
ATOM 1614 O O . LEU A 1 199 ? 9.083 -8.227 12.057 1.00 92.94 199 LEU A O 1
ATOM 1618 N N . VAL A 1 200 ? 8.108 -8.595 10.085 1.00 94.44 200 VAL A N 1
ATOM 1619 C CA . VAL A 1 200 ? 7.531 -7.248 9.999 1.00 94.44 200 VAL A CA 1
ATOM 1620 C C . VAL A 1 200 ? 6.234 -7.170 10.792 1.00 94.44 200 VAL A C 1
ATOM 1622 O O . VAL A 1 200 ? 5.979 -6.146 11.421 1.00 94.44 200 VAL A O 1
ATOM 1625 N N . GLU A 1 201 ? 5.423 -8.223 10.810 1.00 94.25 201 GLU A N 1
ATOM 1626 C CA . GLU A 1 201 ? 4.202 -8.298 11.616 1.00 94.25 201 GLU A CA 1
ATOM 1627 C C . GLU A 1 201 ? 4.511 -8.159 13.106 1.00 94.25 201 GLU A C 1
ATOM 1629 O O . GLU A 1 201 ? 3.895 -7.318 13.764 1.00 94.25 201 GLU A O 1
ATOM 1634 N N . GLU A 1 202 ? 5.527 -8.880 13.585 1.00 89.00 202 GLU A N 1
ATOM 1635 C CA . GLU A 1 202 ? 5.999 -8.875 14.977 1.00 89.00 202 GLU A CA 1
ATOM 1636 C C . GLU A 1 202 ? 6.595 -7.536 15.437 1.00 89.00 202 GLU A C 1
ATOM 1638 O O . GLU A 1 202 ? 6.739 -7.307 16.635 1.00 89.00 202 GLU A O 1
ATOM 1643 N N . ALA A 1 203 ? 6.940 -6.627 14.519 1.00 83.94 203 ALA A N 1
ATOM 1644 C CA . ALA A 1 203 ? 7.495 -5.331 14.896 1.00 83.94 203 ALA A CA 1
ATOM 1645 C C . ALA A 1 203 ? 6.456 -4.496 15.665 1.00 83.94 203 ALA A C 1
ATOM 1647 O O . ALA A 1 203 ? 5.475 -4.030 15.077 1.00 83.94 203 ALA A O 1
ATOM 1648 N N . ASP A 1 204 ? 6.683 -4.281 16.960 1.00 79.06 204 ASP A N 1
ATOM 1649 C CA . ASP A 1 204 ? 5.751 -3.551 17.815 1.00 79.06 204 ASP A CA 1
ATOM 1650 C C . ASP A 1 204 ? 5.499 -2.128 17.309 1.00 79.06 204 ASP A C 1
ATOM 1652 O O . ASP A 1 204 ? 6.414 -1.323 17.105 1.00 79.06 204 ASP A O 1
ATOM 1656 N N . VAL A 1 205 ? 4.217 -1.814 17.141 1.00 80.06 205 VAL A N 1
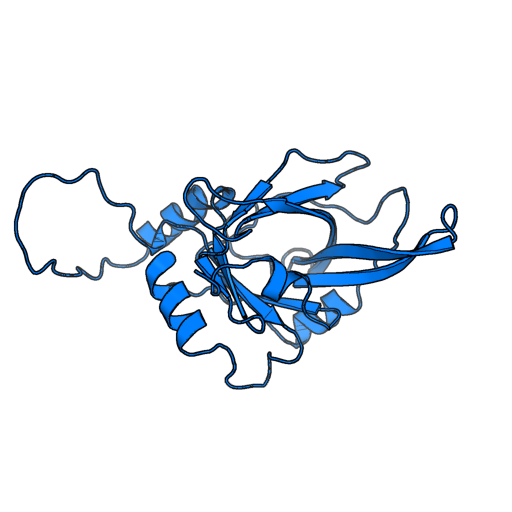ATOM 1657 C CA . VAL A 1 205 ? 3.740 -0.472 16.819 1.00 80.06 205 VAL A CA 1
ATOM 1658 C C . VAL A 1 205 ? 3.077 0.109 18.057 1.00 80.06 205 VAL A C 1
ATOM 1660 O O . VAL A 1 205 ? 2.018 -0.337 18.498 1.00 80.06 205 VAL A O 1
ATOM 1663 N N . THR A 1 206 ? 3.695 1.124 18.645 1.00 69.00 206 THR A N 1
ATOM 1664 C CA . THR A 1 206 ? 3.070 1.883 19.723 1.00 69.00 206 THR A CA 1
ATOM 1665 C C . THR A 1 206 ? 2.227 2.996 19.120 1.00 69.00 206 THR A C 1
ATOM 1667 O O . THR A 1 206 ? 2.722 3.839 18.373 1.00 69.00 206 THR A O 1
ATOM 1670 N N . VAL A 1 207 ? 0.936 3.035 19.463 1.00 61.72 207 VAL A N 1
ATOM 1671 C CA . VAL A 1 207 ? 0.092 4.215 19.224 1.00 61.72 207 VAL A CA 1
ATOM 1672 C C . VAL A 1 207 ? 0.465 5.260 20.282 1.00 61.72 207 VAL A C 1
ATOM 1674 O O . VAL A 1 207 ? -0.262 5.494 21.244 1.00 61.72 207 VAL A O 1
ATOM 1677 N N . THR A 1 208 ? 1.667 5.818 20.165 1.00 53.22 208 THR A N 1
ATOM 1678 C CA . THR A 1 208 ? 2.157 6.916 21.000 1.00 53.22 208 THR A CA 1
ATOM 1679 C C . THR A 1 208 ? 1.972 8.242 20.272 1.00 53.22 208 THR A C 1
ATOM 1681 O O . THR A 1 208 ? 1.936 8.320 19.041 1.00 53.22 208 THR A O 1
ATOM 1684 N N . SER A 1 209 ? 1.824 9.322 21.040 1.00 43.09 209 SER A N 1
ATOM 1685 C CA . SER A 1 209 ? 1.916 10.677 20.499 1.00 43.09 209 SER A CA 1
ATOM 1686 C C . SER A 1 209 ? 3.303 10.972 19.920 1.00 43.09 209 SER A C 1
ATOM 1688 O O . SER A 1 209 ? 3.365 11.794 19.013 1.00 43.09 209 SER A O 1
ATOM 1690 N N . ASP A 1 210 ? 4.345 10.250 20.359 1.00 45.72 210 ASP A N 1
ATOM 1691 C CA . ASP A 1 210 ? 5.740 10.443 19.957 1.00 45.72 210 ASP A CA 1
ATOM 1692 C C . ASP A 1 210 ? 6.486 9.130 19.644 1.00 45.72 210 ASP A C 1
ATOM 1694 O O . ASP A 1 210 ? 6.350 8.124 20.345 1.00 45.72 210 ASP A O 1
ATOM 1698 N N . ASP A 1 211 ? 7.263 9.220 18.561 1.00 51.44 211 ASP A N 1
ATOM 1699 C CA . ASP A 1 211 ? 8.511 8.539 18.192 1.00 51.44 211 ASP A CA 1
ATOM 1700 C C . ASP A 1 211 ? 8.601 7.000 18.180 1.00 51.44 211 ASP A C 1
ATOM 1702 O O . ASP A 1 211 ? 8.916 6.341 19.168 1.00 51.44 211 ASP A O 1
ATOM 1706 N N . GLY A 1 212 ? 8.472 6.439 16.970 1.00 45.06 212 GLY A N 1
ATOM 1707 C CA . GLY A 1 212 ? 8.941 5.098 16.600 1.00 45.06 212 GLY A CA 1
ATOM 1708 C C . GLY A 1 212 ? 10.144 5.168 15.648 1.00 45.06 212 GLY A C 1
ATOM 1709 O O . GLY A 1 212 ? 10.278 6.119 14.887 1.00 45.06 212 GLY A O 1
ATOM 1710 N N . CYS A 1 213 ? 11.036 4.168 15.692 1.00 43.69 213 CYS A N 1
ATOM 1711 C CA . CYS A 1 213 ? 12.290 4.098 14.921 1.00 43.69 213 CYS A CA 1
ATOM 1712 C C . CYS A 1 213 ? 12.112 4.411 13.422 1.00 43.69 213 CYS A C 1
ATOM 1714 O O . CYS A 1 213 ? 11.562 3.611 12.666 1.00 43.69 213 CYS A O 1
ATOM 1716 N N . HIS A 1 214 ? 12.661 5.543 12.988 1.00 58.75 214 HIS A N 1
ATOM 1717 C CA . HIS A 1 214 ? 12.579 6.030 11.618 1.00 58.75 214 HIS A CA 1
ATOM 1718 C C . HIS A 1 214 ? 13.897 5.843 10.862 1.00 58.75 214 HIS A C 1
ATOM 1720 O O . HIS A 1 214 ? 14.969 6.162 11.377 1.00 58.75 214 HIS A O 1
ATOM 1726 N N . ARG A 1 215 ? 13.792 5.411 9.603 1.00 41.66 215 ARG A N 1
ATOM 1727 C CA . ARG A 1 215 ? 14.642 5.922 8.526 1.00 41.66 215 ARG A CA 1
ATOM 1728 C C . ARG A 1 215 ? 13.865 5.890 7.202 1.00 41.66 215 ARG A C 1
ATOM 1730 O O . ARG A 1 215 ? 13.493 4.814 6.752 1.00 41.66 215 ARG A O 1
ATOM 1737 N N . ASP A 1 216 ? 13.535 7.103 6.739 1.00 56.91 216 ASP A N 1
ATOM 1738 C CA . ASP A 1 216 ? 13.482 7.679 5.370 1.00 56.91 216 ASP A CA 1
ATOM 1739 C C . ASP A 1 216 ? 13.341 6.691 4.186 1.00 56.91 216 ASP A C 1
ATOM 1741 O O . ASP A 1 216 ? 14.055 5.703 4.164 1.00 56.91 216 ASP A O 1
ATOM 1745 N N . GLU A 1 217 ? 12.551 6.860 3.115 1.00 42.53 217 GLU A N 1
ATOM 1746 C CA . GLU A 1 217 ? 11.845 7.979 2.464 1.00 42.53 217 GLU A CA 1
ATOM 1747 C C . GLU A 1 217 ? 10.821 7.385 1.457 1.00 42.53 217 GLU A C 1
ATOM 1749 O O . GLU A 1 217 ? 11.170 6.448 0.738 1.00 42.53 217 GLU A O 1
ATOM 1754 N N . LEU A 1 218 ? 9.583 7.911 1.402 1.00 40.59 218 LEU A N 1
ATOM 1755 C CA . LEU A 1 218 ? 8.583 7.650 0.341 1.00 40.59 218 LEU A CA 1
ATOM 1756 C C . LEU A 1 218 ? 8.441 8.864 -0.587 1.00 40.59 218 LEU A C 1
ATOM 1758 O O . LEU A 1 218 ? 8.280 9.996 -0.057 1.00 40.59 218 LEU A O 1
#

pLDDT: mean 83.86, std 17.44, range [35.41, 97.62]

Radius of gyration: 18.12 Å; Cα contacts (8 Å, |Δi|>4): 454; chains: 1; bounding box: 40×35×65 Å

InterPro domains:
  IPR002970 Tick histamine-binding protein [PF02098] (2-125)
  IPR012674 Calycin [G3DSA:2.40.128.20] (1-201)
  IPR012674 Calycin [SSF50814] (3-198)

Foldseek 3Di:
DVFLAPCLQVVFDDFKKWFFWKLWQPDPVRPNQKFTFMKGWDWDQDPVVRDIDIWIKTKIAGNVVRDIDIWTKDWDFCDDPPDPHSRWTWIWIQDQLDIDDIDIWGWPGDPNFKTKIWRQVCLVRLLVSVVVDPDPPPDDPDDDDDDDPDPDLSSTIITIMGHPVCPPPPPVPPVVQVSCCVRNNDRTDGRDDPVRNVNNVPPDDDPDSDDDDDDDDD

Sequence (218 aa):
ESNQDAWKFMAAPGHFKYVLYRNFHGDPSNEGVYRCTMLQKVLYENKETKKMEVANFTKWFDVSLNKSFYIQSYYKMAQLNGTSVKNVLSARHRRYGSVTREYCYPFVYTDGNCAVVLMSHWDHAAAKQCKNVPCVQMSHPLGGTAQKEEKRPCETACEMWVRAENLDKASVSEDCTSYYERFCGEAKFPLYNKTICDLVEEADVTVTSDDGCHRDEL